Protein AF-A0A8J2ETF6-F1 (afdb_monomer_lite)

Radius of gyration: 26.72 Å; chains: 1; bounding box: 51×76×87 Å

Structure (mmCIF, N/CA/C/O backbone):
data_AF-A0A8J2ETF6-F1
#
_entry.id   AF-A0A8J2ETF6-F1
#
loop_
_atom_site.group_PDB
_atom_site.id
_atom_site.type_symbol
_atom_site.label_atom_id
_atom_site.label_alt_id
_atom_site.label_comp_id
_atom_site.label_asym_id
_atom_site.label_entity_id
_atom_site.label_seq_id
_atom_site.pdbx_PDB_ins_code
_atom_site.Cartn_x
_atom_site.Cartn_y
_atom_site.Cartn_z
_atom_site.occupancy
_atom_site.B_iso_or_equiv
_atom_site.auth_seq_id
_atom_site.auth_comp_id
_atom_site.auth_asym_id
_atom_site.auth_atom_id
_atom_site.pdbx_PDB_model_num
ATOM 1 N N . MET A 1 1 ? -5.054 38.458 56.670 1.00 49.47 1 MET A N 1
ATOM 2 C CA . MET A 1 1 ? -6.388 38.984 56.306 1.00 49.47 1 MET A CA 1
ATOM 3 C C . MET A 1 1 ? -6.233 39.953 55.145 1.00 49.47 1 MET A C 1
ATOM 5 O O . MET A 1 1 ? -5.649 41.002 55.355 1.00 49.47 1 MET A O 1
ATOM 9 N N . ALA A 1 2 ? -6.704 39.589 53.949 1.00 43.78 2 ALA A N 1
ATOM 10 C CA . ALA A 1 2 ? -7.118 40.509 52.882 1.00 43.78 2 ALA A CA 1
ATOM 11 C C . ALA A 1 2 ? -7.762 39.679 51.756 1.00 43.78 2 ALA A C 1
ATOM 13 O O . ALA A 1 2 ? -7.074 39.003 50.997 1.00 43.78 2 ALA A O 1
ATOM 14 N N . LEU A 1 3 ? -9.096 39.689 51.703 1.00 51.19 3 LEU A N 1
ATOM 15 C CA . LEU A 1 3 ? -9.880 39.246 50.551 1.00 51.19 3 LEU A CA 1
ATOM 16 C C . LEU A 1 3 ? -9.782 40.310 49.451 1.00 51.19 3 LEU A C 1
ATOM 18 O O . LEU A 1 3 ? -10.068 41.473 49.721 1.00 51.19 3 LEU A O 1
ATOM 22 N N . MET A 1 4 ? -9.544 39.908 48.201 1.00 49.75 4 MET A N 1
ATOM 23 C CA . MET A 1 4 ? -10.038 40.666 47.048 1.00 49.75 4 MET A CA 1
ATOM 24 C C . MET A 1 4 ? -10.628 39.735 45.987 1.00 49.75 4 MET A C 1
ATOM 26 O O . MET A 1 4 ? -9.935 38.966 45.329 1.00 49.75 4 MET A O 1
ATOM 30 N N . ARG A 1 5 ? -11.954 39.842 45.850 1.00 56.09 5 ARG A N 1
ATOM 31 C CA . ARG A 1 5 ? -12.776 39.374 44.729 1.00 56.09 5 ARG A CA 1
ATOM 32 C C . ARG A 1 5 ? -12.614 40.339 43.547 1.00 56.09 5 ARG A C 1
ATOM 34 O O . ARG A 1 5 ? -12.717 41.544 43.758 1.00 56.09 5 ARG A O 1
ATOM 41 N N . ARG A 1 6 ? -12.513 39.822 42.318 1.00 53.34 6 ARG A N 1
ATOM 42 C CA . ARG A 1 6 ? -12.935 40.513 41.079 1.00 53.34 6 ARG A CA 1
ATOM 43 C C . ARG A 1 6 ? -13.585 39.487 40.144 1.00 53.34 6 ARG A C 1
ATOM 45 O O . ARG A 1 6 ? -12.939 38.529 39.744 1.00 53.34 6 ARG A O 1
ATOM 52 N N . THR A 1 7 ? -14.915 39.392 40.185 1.00 51.41 7 THR A N 1
ATOM 53 C CA . THR A 1 7 ? -15.875 39.917 39.186 1.00 51.41 7 THR A CA 1
ATOM 54 C C . THR A 1 7 ? -15.709 39.331 37.781 1.00 51.41 7 THR A C 1
ATOM 56 O O . THR A 1 7 ? -14.815 39.690 37.025 1.00 51.41 7 THR A O 1
ATOM 59 N N . ARG A 1 8 ? -16.644 38.427 37.455 1.00 51.34 8 ARG A N 1
ATOM 60 C CA . ARG A 1 8 ? -16.920 37.874 36.126 1.00 51.34 8 ARG A CA 1
ATOM 61 C C . ARG A 1 8 ? -17.422 38.977 35.190 1.00 51.34 8 ARG A C 1
ATOM 63 O O . ARG A 1 8 ? -18.353 39.690 35.552 1.00 51.34 8 ARG A O 1
ATOM 70 N N . ALA A 1 9 ? -16.882 39.030 33.977 1.00 43.69 9 ALA A N 1
ATOM 71 C CA . ALA A 1 9 ? -17.511 39.670 32.828 1.00 43.69 9 ALA A CA 1
ATOM 72 C C . ALA A 1 9 ? -17.702 38.595 31.749 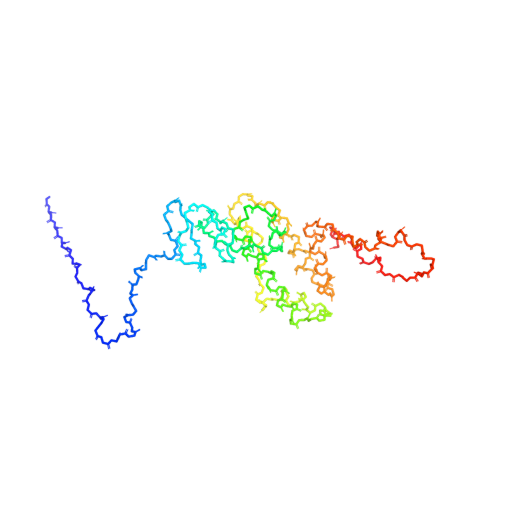1.00 43.69 9 ALA A C 1
ATOM 74 O O . ALA A 1 9 ? -16.742 38.161 31.123 1.00 43.69 9 ALA A O 1
ATOM 75 N N . VAL A 1 10 ? -18.938 38.121 31.583 1.00 52.72 10 VAL A N 1
ATOM 76 C CA . VAL A 1 10 ? -19.363 37.315 30.430 1.00 52.72 10 VAL A CA 1
ATOM 77 C C . VAL A 1 10 ? -20.595 38.012 29.876 1.00 52.72 10 VAL A C 1
ATOM 79 O O . VAL A 1 10 ? -21.706 37.793 30.348 1.00 52.72 10 VAL A O 1
ATOM 82 N N . ALA A 1 11 ? -20.382 38.921 28.934 1.00 51.25 11 ALA A N 1
ATOM 83 C CA . ALA A 1 11 ? -21.440 39.509 28.126 1.00 51.25 11 ALA A CA 1
ATOM 84 C C . ALA A 1 11 ? -20.810 40.018 26.829 1.00 51.25 11 ALA A C 1
ATOM 86 O O . ALA A 1 11 ? -19.969 40.912 26.873 1.00 51.25 11 ALA A O 1
ATOM 87 N N . GLY A 1 12 ? -21.206 39.443 25.690 1.00 49.56 12 GLY A N 1
ATOM 88 C CA . GLY A 1 12 ? -20.884 40.029 24.389 1.00 49.56 12 GLY A CA 1
ATOM 89 C C . GLY A 1 12 ? -20.636 39.055 23.243 1.00 49.56 12 GLY A C 1
ATOM 90 O O . GLY A 1 12 ? -19.622 39.192 22.576 1.00 49.56 12 GLY A O 1
ATOM 91 N N . ILE A 1 13 ? -21.538 38.107 22.972 1.00 51.22 13 ILE A N 1
ATOM 92 C CA . ILE A 1 13 ? -21.638 37.487 21.637 1.00 51.22 13 ILE A CA 1
ATOM 93 C C . ILE A 1 13 ? -23.121 37.240 21.361 1.00 51.22 13 ILE A C 1
ATOM 95 O O . ILE A 1 13 ? -23.612 36.166 21.673 1.00 51.22 13 ILE A O 1
ATOM 99 N N . LEU A 1 14 ? -23.867 38.237 20.872 1.00 52.47 14 LEU A N 1
ATOM 100 C CA . LEU A 1 14 ? -25.244 38.025 20.392 1.00 52.47 14 LEU A CA 1
ATOM 101 C C . LEU A 1 14 ? -25.777 39.221 19.581 1.00 52.47 14 LEU A C 1
ATOM 103 O O . LEU A 1 14 ? -26.844 39.743 19.883 1.00 52.47 14 LEU A O 1
ATOM 107 N N . THR A 1 15 ? -25.056 39.717 18.565 1.00 56.41 15 THR A N 1
ATOM 108 C CA . THR A 1 15 ? -25.675 40.651 17.589 1.00 56.41 15 THR A CA 1
ATOM 109 C C . THR A 1 15 ? -24.934 40.746 16.247 1.00 56.41 15 THR A C 1
ATOM 111 O O . THR A 1 15 ? -24.493 41.812 15.847 1.00 56.41 15 THR A O 1
ATOM 114 N N . PHE A 1 16 ? -24.812 39.642 15.508 1.00 46.56 16 PHE A N 1
ATOM 115 C CA . PHE A 1 16 ? -24.416 39.679 14.090 1.00 46.56 16 PHE A CA 1
ATOM 116 C C . PHE A 1 16 ? -25.171 38.594 13.315 1.00 46.56 16 PHE A C 1
ATOM 118 O O . PHE A 1 16 ? -24.605 37.561 12.992 1.00 46.56 16 PHE A O 1
ATOM 125 N N . CYS A 1 17 ? -26.474 38.775 13.073 1.00 45.88 17 CYS A N 1
ATOM 126 C CA . CYS A 1 17 ? -27.202 37.892 12.146 1.00 45.88 17 CYS A CA 1
ATOM 127 C C . CYS A 1 17 ? -28.383 38.561 11.417 1.00 45.88 17 CYS A C 1
ATOM 129 O O . CYS A 1 17 ? -29.323 37.888 11.013 1.00 45.88 17 CYS A O 1
ATOM 131 N N . VAL A 1 18 ? -28.379 39.891 11.262 1.00 51.62 18 VAL A N 1
ATOM 132 C CA . VAL A 1 18 ? -29.546 40.620 10.710 1.00 51.62 18 VAL A CA 1
ATOM 133 C C . VAL A 1 18 ? -29.307 41.173 9.297 1.00 51.62 18 VAL A C 1
ATOM 135 O O . VAL A 1 18 ? -30.248 41.631 8.664 1.00 51.62 18 VAL A O 1
ATOM 138 N N . VAL A 1 19 ? -28.083 41.115 8.761 1.00 52.12 19 VAL A N 1
ATOM 139 C CA . VAL A 1 19 ? -27.750 41.853 7.522 1.00 52.12 19 VAL A CA 1
ATOM 140 C C . VAL A 1 19 ? -27.613 40.958 6.283 1.00 52.12 19 VAL A C 1
ATOM 142 O O . VAL A 1 19 ? -27.680 41.470 5.173 1.00 52.12 19 VAL A O 1
ATOM 145 N N . ASP A 1 20 ? -27.503 39.633 6.431 1.00 44.38 20 ASP A N 1
ATOM 146 C CA . ASP A 1 20 ? -27.331 38.736 5.280 1.00 44.38 20 ASP A CA 1
ATOM 147 C C . ASP A 1 20 ? -27.943 37.337 5.544 1.00 44.38 20 ASP A C 1
ATOM 149 O O . ASP A 1 20 ? -27.355 36.526 6.269 1.00 44.38 20 ASP A O 1
ATOM 153 N N . PRO A 1 21 ? -29.142 37.024 5.009 1.00 49.53 21 PRO A N 1
ATOM 154 C CA . PRO A 1 21 ? -29.815 35.743 5.253 1.00 49.53 21 PRO A CA 1
ATOM 155 C C . PRO A 1 21 ? -29.112 34.551 4.586 1.00 49.53 21 PRO A C 1
ATOM 157 O O . PRO A 1 21 ? -29.383 33.409 4.946 1.00 49.53 21 PRO A O 1
ATOM 160 N N . THR A 1 22 ? -28.185 34.794 3.657 1.00 51.00 22 THR A N 1
ATOM 161 C CA . THR A 1 22 ? -27.331 33.762 3.048 1.00 51.00 22 THR A CA 1
ATOM 162 C C . THR A 1 22 ? -26.116 33.412 3.908 1.00 51.00 22 THR A C 1
ATOM 164 O O . THR A 1 22 ? -25.546 32.336 3.750 1.00 51.00 22 THR A O 1
ATOM 167 N N . SER A 1 23 ? -25.753 34.280 4.857 1.00 46.44 23 SER A N 1
ATOM 168 C CA . SER A 1 23 ? -24.635 34.067 5.787 1.00 46.44 23 SER A CA 1
ATOM 169 C C . SER A 1 23 ? -25.075 33.498 7.138 1.00 46.44 23 SER A C 1
ATOM 171 O O . SER A 1 23 ? -24.286 32.845 7.815 1.00 46.44 23 SER A O 1
ATOM 173 N N . CYS A 1 24 ? -26.341 33.686 7.524 1.00 43.16 24 CYS A N 1
ATOM 174 C CA . CYS A 1 24 ? -26.948 32.975 8.652 1.00 43.16 24 CYS A CA 1
ATOM 175 C C . CYS A 1 24 ? -27.486 31.623 8.177 1.00 43.16 24 CYS A C 1
ATOM 177 O O . CYS A 1 24 ? -28.659 31.295 8.351 1.00 43.16 24 CYS A O 1
ATOM 179 N N . GLY A 1 25 ? -26.595 30.815 7.594 1.00 43.66 25 GLY A N 1
ATOM 180 C CA . GLY A 1 25 ? -26.765 29.375 7.662 1.00 43.66 25 GLY A CA 1
ATOM 181 C C . GLY A 1 25 ? -26.966 29.056 9.132 1.00 43.66 25 GLY A C 1
ATOM 182 O O . GLY A 1 25 ? -26.133 29.427 9.960 1.00 43.66 25 GLY A O 1
ATOM 183 N N . ILE A 1 26 ? -28.124 28.481 9.460 1.00 43.41 26 ILE A N 1
ATOM 184 C CA . ILE A 1 26 ? -28.421 27.938 10.778 1.00 43.41 26 ILE A CA 1
ATOM 185 C C . ILE A 1 26 ? -27.140 27.244 11.218 1.00 43.41 26 ILE A C 1
ATOM 187 O O . ILE A 1 26 ? -26.725 26.263 10.599 1.00 43.41 26 ILE A O 1
ATOM 191 N N . ALA A 1 27 ? -26.480 27.803 12.232 1.00 41.97 27 ALA A N 1
ATOM 192 C CA . ALA A 1 27 ? -25.455 27.107 12.970 1.00 41.97 27 ALA A CA 1
ATOM 193 C C . ALA A 1 27 ? -26.195 25.956 13.649 1.00 41.97 27 ALA A C 1
ATOM 195 O O . ALA A 1 27 ? -26.596 26.046 14.810 1.00 41.97 27 ALA A O 1
ATOM 196 N N . VAL A 1 28 ? -26.468 24.902 12.870 1.00 42.31 28 VAL A N 1
ATOM 197 C CA . VAL A 1 28 ? -26.760 23.573 13.367 1.00 42.31 28 VAL A CA 1
ATOM 198 C C . VAL A 1 28 ? -25.571 23.324 14.251 1.00 42.31 28 VAL A C 1
A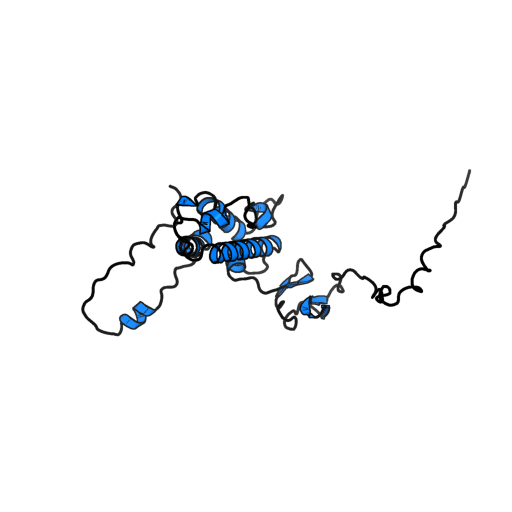TOM 200 O O . VAL A 1 28 ? -24.441 23.261 13.770 1.00 42.31 28 VAL A O 1
ATOM 203 N N . SER A 1 29 ? -25.850 23.412 15.547 1.00 42.91 29 SER A N 1
ATOM 204 C CA . SER A 1 29 ? -24.889 23.382 16.626 1.00 42.91 29 SER A CA 1
ATOM 205 C C . SER A 1 29 ? -23.780 22.420 16.238 1.00 42.91 29 SER A C 1
ATOM 207 O O . SER A 1 29 ? -24.035 21.223 16.102 1.00 42.91 29 SER A O 1
ATOM 209 N N . GLY A 1 30 ? -22.595 22.972 15.969 1.00 37.53 30 GLY A N 1
ATOM 210 C CA . GLY A 1 30 ? -21.382 22.230 15.674 1.00 37.53 30 GLY A CA 1
ATOM 211 C C . GLY A 1 30 ? -20.959 21.459 16.913 1.00 37.53 30 GLY A C 1
ATOM 212 O O . GLY A 1 30 ? -19.925 21.738 17.511 1.00 37.53 30 GLY A O 1
ATOM 213 N N . ARG A 1 31 ? -21.768 20.474 17.313 1.00 41.62 31 ARG A N 1
ATOM 214 C CA . ARG A 1 31 ? -21.224 19.255 17.875 1.00 41.62 31 ARG A CA 1
ATOM 215 C C . ARG A 1 31 ? -20.254 18.776 16.814 1.00 41.62 31 ARG A C 1
ATOM 217 O O . ARG A 1 31 ? -20.644 18.620 15.658 1.00 41.62 31 ARG A O 1
ATOM 224 N N . ALA A 1 32 ? -18.988 18.660 17.191 1.00 43.91 32 ALA A N 1
ATOM 225 C CA . ALA A 1 32 ? -17.992 18.014 16.361 1.00 43.91 32 ALA A CA 1
ATOM 226 C C . ALA A 1 32 ? -18.644 16.784 15.708 1.00 43.91 32 ALA A C 1
ATOM 228 O O . ALA A 1 32 ? -19.259 15.979 16.411 1.00 43.91 32 ALA A O 1
ATOM 229 N N . LEU A 1 33 ? -18.569 16.706 14.377 1.00 49.44 33 LEU A N 1
ATOM 230 C CA . LEU A 1 33 ? -19.109 15.666 13.485 1.00 49.44 33 LEU A CA 1
ATOM 231 C C . LEU A 1 33 ? -18.535 14.254 13.772 1.00 49.44 33 LEU A C 1
ATOM 233 O O . LEU A 1 33 ? -18.369 13.440 12.875 1.00 49.44 33 LEU A O 1
ATOM 237 N N . SER A 1 34 ? -18.157 13.966 15.017 1.00 54.94 34 SER A N 1
ATOM 238 C CA . SER A 1 34 ? -17.330 12.830 15.405 1.00 54.94 34 SER A CA 1
ATOM 239 C C . SER A 1 34 ? -17.628 12.264 16.796 1.00 54.94 34 SER A C 1
ATOM 241 O O . SER A 1 34 ? -16.898 11.378 17.226 1.00 54.94 34 SER A O 1
ATOM 243 N N . SER A 1 35 ? -18.633 12.748 17.538 1.00 65.31 35 SER A N 1
ATOM 244 C CA . SER A 1 35 ? -18.949 12.183 18.862 1.00 65.31 35 SER A CA 1
ATOM 245 C C . SER A 1 35 ? -20.382 11.657 18.925 1.00 65.31 35 SER A C 1
ATOM 247 O O . SER A 1 35 ? -21.300 12.367 19.345 1.00 65.31 35 SER A O 1
ATOM 249 N N . CYS A 1 36 ? -20.566 10.409 18.499 1.00 79.00 36 CYS A N 1
ATOM 250 C CA . CYS A 1 36 ? -21.755 9.635 18.846 1.00 79.00 36 CYS A CA 1
ATOM 251 C C . CYS A 1 36 ? -21.730 9.251 20.337 1.00 79.00 36 CYS A C 1
ATOM 253 O O . CYS A 1 36 ? -20.689 9.374 20.992 1.00 79.00 36 CYS A O 1
ATOM 255 N N . ALA A 1 37 ? -22.868 8.831 20.897 1.00 84.69 37 ALA A N 1
ATOM 256 C CA . ALA A 1 37 ? -22.905 8.342 22.275 1.00 84.69 37 ALA A CA 1
ATOM 257 C C . ALA A 1 37 ? -22.089 7.041 22.437 1.00 84.69 37 ALA A C 1
ATOM 259 O O . ALA A 1 37 ? -21.741 6.384 21.459 1.00 84.69 37 ALA A O 1
ATOM 260 N N . ASP A 1 38 ? -21.809 6.630 23.679 1.00 76.56 38 ASP A N 1
ATOM 261 C CA . ASP A 1 38 ? -20.875 5.532 23.993 1.00 76.56 38 ASP A CA 1
ATOM 262 C C . ASP A 1 38 ? -21.240 4.132 23.451 1.00 76.56 38 ASP A C 1
ATOM 264 O O . ASP A 1 38 ? -20.444 3.205 23.600 1.00 76.56 38 ASP A O 1
ATOM 268 N N . ASN A 1 39 ? -22.376 3.971 22.770 1.00 82.69 39 ASN A N 1
ATOM 269 C CA . ASN A 1 39 ? -22.823 2.733 22.120 1.00 82.69 39 ASN A CA 1
ATOM 270 C C . ASN A 1 39 ? -23.367 2.985 20.709 1.00 82.69 39 ASN A C 1
ATOM 272 O O . ASN A 1 39 ? -24.253 2.274 20.239 1.00 82.69 39 ASN A O 1
ATOM 276 N N . GLU A 1 40 ? -22.895 4.041 20.067 1.00 88.56 40 GLU A N 1
ATOM 277 C CA . GLU A 1 40 ? -23.304 4.428 18.730 1.00 88.56 40 GLU A CA 1
ATOM 278 C C . GLU A 1 40 ? -22.073 4.580 17.839 1.00 88.56 40 GLU A C 1
ATOM 280 O O . GLU A 1 40 ? -20.990 4.959 18.291 1.00 88.56 40 GLU A O 1
ATOM 285 N N . THR A 1 41 ? -22.264 4.319 16.555 1.00 88.44 41 THR A N 1
ATOM 286 C CA . THR A 1 41 ? -21.219 4.384 15.541 1.00 88.44 41 THR A CA 1
ATOM 287 C C . THR A 1 41 ? -21.563 5.449 14.520 1.00 88.44 41 THR A C 1
ATOM 289 O O . THR A 1 41 ? -22.660 5.464 13.967 1.00 88.44 41 THR A O 1
ATOM 292 N N . PHE A 1 42 ? -20.616 6.332 14.213 1.00 88.19 42 PHE A N 1
ATOM 293 C CA . PHE A 1 42 ? -20.856 7.360 13.204 1.00 88.19 42 PHE A CA 1
ATOM 294 C C . PHE A 1 42 ? -20.858 6.772 11.787 1.00 88.19 42 PHE A C 1
ATOM 296 O O . PHE A 1 42 ? -19.876 6.152 11.375 1.00 88.19 42 PHE A O 1
ATOM 303 N N . CYS A 1 43 ? -21.931 7.002 11.029 1.00 88.25 43 CYS A N 1
ATOM 304 C CA . CYS A 1 43 ? -22.020 6.680 9.610 1.00 88.25 43 CYS A CA 1
ATOM 305 C C . CYS A 1 43 ? -21.881 7.951 8.764 1.00 88.25 43 CYS A C 1
ATOM 307 O O . CYS A 1 43 ? -22.760 8.813 8.772 1.00 88.25 43 CYS A O 1
ATOM 309 N N . GLU A 1 44 ? -20.788 8.049 8.006 1.00 84.88 44 GLU A N 1
ATOM 310 C CA . GLU A 1 44 ? -20.447 9.249 7.233 1.00 84.88 44 GLU A CA 1
ATOM 311 C C . GLU A 1 44 ? -21.398 9.475 6.049 1.00 84.88 44 GLU A C 1
ATOM 313 O O . GLU A 1 44 ? -21.802 10.608 5.798 1.00 84.88 44 GLU A O 1
ATOM 318 N N . SER A 1 45 ? -21.845 8.407 5.378 1.00 85.50 45 SER A N 1
ATOM 319 C CA . SER A 1 45 ? -22.760 8.523 4.232 1.00 85.50 45 SER A CA 1
ATOM 320 C C . SER A 1 45 ? -24.173 8.965 4.617 1.00 85.50 45 SER A C 1
ATOM 322 O O . SER A 1 45 ? -24.827 9.670 3.852 1.00 85.50 45 SER A O 1
ATOM 324 N N . LEU A 1 46 ? -24.637 8.591 5.812 1.00 84.81 46 LEU A N 1
ATOM 325 C CA . LEU A 1 46 ? -25.933 9.014 6.351 1.00 84.81 46 LEU A CA 1
ATOM 326 C C . LEU A 1 46 ? -25.832 10.284 7.205 1.00 84.81 46 LEU A C 1
ATOM 328 O O . LEU A 1 46 ? -26.860 10.843 7.583 1.00 84.81 46 LEU A O 1
ATOM 332 N N . ASN A 1 47 ? -24.608 10.723 7.519 1.00 85.81 47 ASN A N 1
ATOM 333 C CA . ASN A 1 47 ? -24.308 11.795 8.466 1.00 85.81 47 ASN A CA 1
ATOM 334 C C . ASN A 1 47 ? -25.081 11.639 9.795 1.00 85.81 47 ASN A C 1
ATOM 336 O O . ASN A 1 47 ? -25.647 12.594 10.333 1.00 85.81 47 ASN A O 1
ATOM 340 N N . PHE A 1 48 ? -25.160 10.399 10.289 1.00 88.56 48 PHE A N 1
ATOM 341 C CA . PHE A 1 48 ? -25.980 10.009 11.436 1.00 88.56 48 PHE A CA 1
ATOM 342 C C . PHE A 1 48 ? -25.296 8.907 12.258 1.00 88.56 48 PHE A C 1
ATOM 344 O O . PHE A 1 48 ? -24.519 8.113 11.728 1.00 88.56 48 PHE A O 1
ATOM 351 N N . CYS A 1 49 ? -25.584 8.857 13.558 1.00 89.50 49 CYS A N 1
ATOM 352 C CA . CYS A 1 49 ? -25.068 7.844 14.475 1.00 89.50 49 CYS A CA 1
ATOM 353 C C . CYS A 1 49 ? -25.970 6.603 14.461 1.00 89.50 49 CYS A C 1
ATOM 355 O O . CYS A 1 49 ? -27.141 6.675 14.824 1.00 89.50 49 CYS A O 1
ATOM 357 N N . LEU A 1 50 ? -25.439 5.465 14.028 1.00 89.31 50 LEU A N 1
ATOM 358 C CA . LEU A 1 50 ? -26.140 4.187 14.043 1.00 89.31 50 LEU A CA 1
ATOM 359 C C . LEU A 1 50 ? -26.045 3.554 15.440 1.00 89.31 50 LEU A C 1
ATOM 361 O O . LEU A 1 50 ? -25.007 3.683 16.093 1.00 89.31 50 LEU A O 1
ATOM 365 N N . PRO A 1 51 ? -27.098 2.874 15.920 1.00 90.25 51 PRO A N 1
ATOM 366 C CA . PRO A 1 51 ? -27.034 2.155 17.184 1.00 90.25 51 PRO A CA 1
ATOM 367 C C . PRO A 1 51 ? -26.090 0.948 17.077 1.00 90.25 51 PRO A C 1
ATOM 369 O O . PRO A 1 51 ? -26.192 0.144 16.152 1.00 90.25 51 PRO A O 1
ATOM 372 N N . GLY A 1 52 ? -25.211 0.787 18.065 1.00 88.56 52 GLY A N 1
ATOM 373 C CA . GLY A 1 52 ? -24.255 -0.315 18.146 1.00 88.56 52 GLY A CA 1
ATOM 374 C C . GLY A 1 52 ? -23.103 -0.221 17.144 1.00 88.56 52 GLY A C 1
ATOM 375 O O . GLY A 1 52 ? -22.770 0.851 16.644 1.00 88.56 52 GLY A O 1
ATOM 376 N N . ASP A 1 53 ? -22.505 -1.379 16.863 1.00 89.31 53 ASP A N 1
ATOM 377 C CA . ASP A 1 53 ? -21.345 -1.560 15.977 1.00 89.31 53 ASP A CA 1
ATOM 378 C C . ASP A 1 53 ? -21.774 -1.988 14.551 1.00 89.31 53 ASP A C 1
ATOM 380 O O . ASP A 1 53 ? -21.004 -2.604 13.810 1.00 89.31 53 ASP A O 1
ATOM 384 N N . ASP A 1 54 ? -23.031 -1.726 14.170 1.00 88.06 54 ASP A N 1
ATOM 385 C CA . ASP A 1 54 ? -23.593 -2.159 12.888 1.00 88.06 54 ASP A CA 1
ATOM 386 C C . ASP A 1 54 ? -23.448 -1.076 11.811 1.00 88.06 54 ASP A C 1
ATOM 388 O O . ASP A 1 54 ? -24.108 -0.038 11.835 1.00 88.06 54 ASP A O 1
ATOM 392 N N . CYS A 1 55 ? -22.583 -1.350 10.836 1.00 89.31 55 CYS A N 1
ATOM 393 C CA . CYS A 1 55 ? -22.360 -0.506 9.665 1.00 89.31 55 CYS A CA 1
ATOM 394 C C . CYS A 1 55 ? -23.036 -1.039 8.396 1.00 89.31 55 CYS A C 1
ATOM 396 O O . CYS A 1 55 ? -22.830 -0.481 7.319 1.00 89.31 55 CYS A O 1
ATOM 398 N N . SER A 1 56 ? -23.849 -2.096 8.486 1.00 90.19 56 SER A N 1
ATOM 399 C CA . SER A 1 56 ? -24.463 -2.747 7.320 1.00 90.19 56 SER A CA 1
ATOM 400 C C . SER A 1 56 ? -25.355 -1.814 6.494 1.00 90.19 56 SER A C 1
ATOM 402 O O . SER A 1 56 ? -25.461 -1.979 5.279 1.00 90.19 56 SER A O 1
ATOM 404 N N . THR A 1 57 ? -25.957 -0.804 7.127 1.00 89.69 57 THR A N 1
ATOM 405 C CA . THR A 1 57 ? -26.803 0.204 6.471 1.00 89.69 57 THR A CA 1
ATOM 406 C C . THR A 1 57 ? -26.030 1.437 5.999 1.00 89.69 57 THR A C 1
ATOM 408 O O . THR A 1 57 ? -26.611 2.311 5.355 1.00 89.69 57 THR A O 1
ATOM 411 N N . CYS A 1 58 ? -24.739 1.543 6.322 1.00 89.25 58 CYS A N 1
ATOM 412 C CA . CYS A 1 58 ? -23.908 2.676 5.944 1.00 89.25 58 CYS A CA 1
ATOM 413 C C . CYS A 1 58 ? -23.358 2.465 4.526 1.00 89.25 58 CYS A C 1
ATOM 415 O O . CYS A 1 58 ? -22.363 1.766 4.324 1.00 89.25 58 CYS A O 1
ATOM 417 N N . PHE A 1 59 ? -24.032 3.047 3.527 1.00 88.31 59 PHE A N 1
ATOM 418 C CA . PHE A 1 59 ? -23.641 2.942 2.114 1.00 88.31 59 PHE A CA 1
ATOM 419 C C . PHE A 1 59 ? -22.177 3.351 1.926 1.00 88.31 59 PHE A C 1
ATOM 421 O O . PHE A 1 59 ? -21.787 4.353 2.512 1.00 88.31 59 PHE A O 1
ATOM 428 N N . ASP A 1 60 ? -21.401 2.579 1.157 1.00 83.31 60 ASP A N 1
ATOM 429 C CA . ASP A 1 60 ? -19.938 2.670 0.954 1.00 83.31 60 ASP A CA 1
ATOM 430 C C . ASP A 1 60 ? -19.042 2.479 2.188 1.00 83.31 60 ASP A C 1
ATOM 432 O O . ASP A 1 60 ? -17.833 2.308 2.034 1.00 83.31 60 ASP A O 1
ATOM 436 N N . TYR A 1 61 ? -19.604 2.412 3.396 1.00 86.50 61 TYR A N 1
ATOM 437 C CA . TYR A 1 61 ? -18.862 2.304 4.653 1.00 86.50 61 TYR A CA 1
ATOM 438 C C . TYR A 1 61 ? -19.321 1.087 5.475 1.00 86.50 61 TYR A C 1
ATOM 440 O O . TYR A 1 61 ? -19.720 1.237 6.626 1.00 86.50 61 TYR A O 1
ATOM 448 N N . PRO A 1 62 ? -19.277 -0.144 4.931 1.00 87.25 62 PRO A N 1
ATOM 449 C CA . PRO A 1 62 ? -19.902 -1.301 5.570 1.00 87.25 62 PRO A CA 1
ATOM 450 C C . PRO A 1 62 ? -19.126 -1.857 6.777 1.00 87.25 62 PRO A C 1
ATOM 452 O O . PRO A 1 62 ? -19.581 -2.817 7.394 1.00 87.25 62 PRO A O 1
ATOM 455 N N . GLN A 1 63 ? -17.937 -1.333 7.095 1.00 86.44 63 GLN A N 1
ATOM 456 C CA . GLN A 1 63 ? -17.048 -1.895 8.118 1.00 86.44 63 GLN A CA 1
ATOM 457 C C . GLN A 1 63 ? -16.998 -1.014 9.364 1.00 86.44 63 GLN A C 1
ATOM 459 O O . GLN A 1 63 ? -16.638 0.160 9.287 1.00 86.44 63 GLN A O 1
ATOM 464 N N . PHE A 1 64 ? -17.277 -1.590 10.530 1.00 86.12 64 PHE A N 1
ATOM 465 C CA . PHE A 1 64 ? -17.085 -0.896 11.798 1.00 86.12 64 PHE A CA 1
ATOM 466 C C . PHE A 1 64 ? -15.604 -0.823 12.173 1.00 86.12 64 PHE A C 1
ATOM 468 O O . PHE A 1 64 ? -14.920 -1.843 12.275 1.00 86.12 64 PHE A O 1
ATOM 475 N N . ASN A 1 65 ? -15.113 0.390 12.425 1.00 81.06 65 ASN A N 1
ATOM 476 C CA . ASN A 1 65 ? -13.786 0.615 12.969 1.00 81.06 65 ASN A CA 1
ATOM 477 C C . ASN A 1 65 ? -13.882 0.961 14.457 1.00 81.06 65 ASN A C 1
ATOM 479 O O . ASN A 1 65 ? -14.305 2.057 14.830 1.00 81.06 65 ASN A O 1
ATOM 483 N N . LYS A 1 66 ? -13.438 0.026 15.302 1.00 81.88 66 LYS A N 1
ATOM 484 C CA . LYS A 1 66 ? -13.495 0.159 16.761 1.00 81.88 66 LYS A CA 1
ATOM 485 C C . LYS A 1 66 ? -12.610 1.284 17.306 1.00 81.88 66 LYS A C 1
ATOM 487 O O . LYS A 1 66 ? -12.987 1.904 18.294 1.00 81.88 66 LYS A O 1
ATOM 492 N N . GLU A 1 67 ? -11.464 1.556 16.683 1.00 77.12 67 GLU A N 1
ATOM 493 C CA . GLU A 1 67 ? -10.529 2.601 17.133 1.00 77.12 67 GLU A CA 1
ATOM 494 C C . GLU A 1 67 ? -11.121 3.998 16.930 1.00 77.12 67 GLU A C 1
ATOM 496 O O . GLU A 1 67 ? -11.012 4.863 17.794 1.00 77.12 67 GLU A O 1
ATOM 501 N N . LEU A 1 68 ? -11.793 4.201 15.796 1.00 77.69 68 LEU A N 1
ATOM 502 C CA . LEU A 1 68 ? -12.399 5.480 15.425 1.00 77.69 68 LEU A CA 1
ATOM 503 C C . LEU A 1 68 ? -13.872 5.598 15.843 1.00 77.69 68 LEU A C 1
ATOM 505 O O . LEU A 1 68 ? -14.467 6.655 15.647 1.00 77.69 68 LEU A O 1
ATOM 509 N N . ARG A 1 69 ? -14.464 4.508 16.354 1.00 82.94 69 ARG A N 1
ATOM 510 C CA . ARG A 1 69 ? -15.904 4.341 16.633 1.00 82.94 69 ARG A CA 1
ATOM 511 C C . ARG A 1 69 ? -16.791 4.867 15.495 1.00 82.94 69 ARG A C 1
ATOM 513 O O . ARG A 1 69 ? -17.773 5.579 15.708 1.00 82.94 69 ARG A O 1
ATOM 520 N N . ARG A 1 70 ? -16.419 4.530 14.259 1.00 87.69 70 ARG A N 1
ATOM 521 C CA . ARG A 1 70 ? -17.128 4.959 13.045 1.00 87.69 70 ARG A CA 1
ATOM 522 C C . ARG A 1 70 ? -17.141 3.871 11.987 1.00 87.69 70 ARG A C 1
ATOM 524 O O . ARG A 1 70 ? -16.265 3.005 11.954 1.00 87.69 70 ARG A O 1
ATOM 531 N N . CYS A 1 71 ? -18.105 3.968 11.090 1.00 86.88 71 CYS A N 1
ATOM 532 C CA . CYS A 1 71 ? -18.145 3.181 9.878 1.00 86.88 71 CYS A CA 1
ATOM 533 C C . CYS A 1 71 ? -17.050 3.641 8.913 1.00 86.88 71 CYS A C 1
ATOM 535 O O . CYS A 1 71 ? -16.751 4.828 8.790 1.00 86.88 71 CYS A O 1
ATOM 537 N N . THR A 1 72 ? -16.417 2.684 8.251 1.00 86.31 72 THR A N 1
ATOM 538 C CA . THR A 1 72 ? -15.286 2.873 7.343 1.00 86.31 72 THR A CA 1
ATOM 539 C C . THR A 1 72 ? -15.527 2.095 6.054 1.00 86.31 72 THR A C 1
ATOM 541 O O . THR A 1 72 ? -16.227 1.073 6.076 1.00 86.31 72 THR A O 1
ATOM 544 N N . PRO A 1 73 ? -14.988 2.568 4.918 1.00 83.81 73 PRO A N 1
ATOM 545 C CA . PRO A 1 73 ? -15.095 1.836 3.671 1.00 83.81 73 PRO A CA 1
ATOM 546 C C . PRO A 1 73 ? -14.416 0.478 3.777 1.00 83.81 73 PRO A C 1
ATOM 548 O O . PRO A 1 73 ? -13.459 0.293 4.534 1.00 83.81 73 PRO A O 1
ATOM 551 N N . ALA A 1 74 ? -14.911 -0.484 2.998 1.00 83.38 74 ALA A N 1
ATOM 552 C CA . ALA A 1 74 ? -14.237 -1.765 2.880 1.00 83.38 74 ALA A CA 1
ATOM 553 C C . ALA A 1 74 ? -12.814 -1.524 2.341 1.00 83.38 74 ALA A C 1
ATOM 555 O O . ALA A 1 74 ? -12.664 -0.878 1.298 1.00 83.38 74 ALA A O 1
ATOM 556 N N . PRO A 1 75 ? -11.764 -2.009 3.028 1.00 82.88 75 PRO A N 1
ATOM 557 C CA . PRO A 1 75 ? -10.401 -1.806 2.567 1.00 82.88 75 PRO A CA 1
ATOM 558 C C . PRO A 1 75 ? -10.220 -2.457 1.195 1.00 82.88 75 PRO A C 1
ATOM 560 O O . PRO A 1 75 ? -10.695 -3.567 0.945 1.00 82.88 75 PRO A O 1
ATOM 563 N N . VAL A 1 76 ? -9.505 -1.771 0.301 1.00 89.38 76 VAL A N 1
ATOM 564 C CA . VAL A 1 76 ? -9.114 -2.357 -0.985 1.00 89.38 76 VAL A CA 1
ATOM 565 C C . VAL A 1 76 ? -8.291 -3.619 -0.741 1.00 89.38 76 VAL A C 1
ATOM 567 O O . VAL A 1 76 ? -7.526 -3.685 0.222 1.00 89.38 76 VAL A O 1
ATOM 570 N N . GLN A 1 77 ? -8.389 -4.605 -1.637 1.00 91.50 77 GLN A N 1
ATOM 571 C CA . GLN A 1 77 ? -7.714 -5.895 -1.454 1.00 91.50 77 GLN A CA 1
ATOM 572 C C . GLN A 1 77 ? -6.214 -5.734 -1.168 1.00 91.50 77 GLN A C 1
ATOM 574 O O . GLN A 1 77 ? -5.681 -6.437 -0.319 1.00 91.50 77 GLN A O 1
ATOM 579 N N . PHE A 1 78 ? -5.556 -4.762 -1.811 1.00 92.31 78 PHE A N 1
ATOM 580 C CA . PHE A 1 78 ? -4.157 -4.432 -1.544 1.00 92.31 78 PHE A CA 1
ATOM 581 C C . PHE A 1 78 ? -3.902 -4.084 -0.070 1.00 92.31 78 PHE A C 1
ATOM 583 O O . PHE A 1 78 ? -2.946 -4.582 0.509 1.00 92.31 78 PHE A O 1
ATOM 590 N N . ALA A 1 79 ? -4.762 -3.274 0.554 1.00 92.44 79 ALA A N 1
ATOM 591 C CA . ALA A 1 79 ? -4.650 -2.921 1.965 1.00 92.44 79 ALA A CA 1
ATOM 592 C C . ALA A 1 79 ? -4.919 -4.124 2.873 1.00 92.44 79 ALA A C 1
ATOM 594 O O . ALA A 1 79 ? -4.201 -4.330 3.848 1.00 92.44 79 ALA A O 1
ATOM 595 N N . THR A 1 80 ? -5.894 -4.966 2.526 1.00 91.81 80 THR A N 1
ATOM 596 C CA . THR A 1 80 ? -6.138 -6.223 3.245 1.00 91.81 80 THR A CA 1
ATOM 597 C C . THR A 1 80 ? -4.921 -7.146 3.198 1.00 91.81 80 THR A C 1
ATOM 599 O O . THR A 1 80 ? -4.537 -7.693 4.227 1.00 91.81 80 THR A O 1
ATOM 602 N N . ASP A 1 81 ? -4.295 -7.294 2.031 1.00 94.19 81 ASP A N 1
ATOM 603 C CA . ASP A 1 81 ? -3.121 -8.150 1.847 1.00 94.19 81 ASP A CA 1
ATOM 604 C C . ASP A 1 81 ? -1.890 -7.594 2.559 1.00 94.19 81 ASP A C 1
ATOM 606 O O . ASP A 1 81 ? -1.162 -8.334 3.216 1.00 94.19 81 ASP A O 1
ATOM 610 N N . PHE A 1 82 ? -1.675 -6.283 2.443 1.00 94.19 82 PHE A N 1
ATOM 611 C CA . PHE A 1 82 ? -0.537 -5.597 3.035 1.00 94.19 82 PHE A CA 1
ATOM 612 C C . PHE A 1 82 ? -0.605 -5.646 4.562 1.00 94.19 82 PHE A C 1
ATOM 614 O O . PHE A 1 82 ? 0.383 -5.984 5.206 1.00 94.19 82 PHE A O 1
ATOM 621 N N . CYS A 1 83 ? -1.782 -5.388 5.134 1.00 91.81 83 CYS A N 1
ATOM 622 C CA . CYS A 1 83 ? -1.973 -5.289 6.577 1.00 91.81 83 CYS A CA 1
ATOM 623 C C . CYS A 1 83 ? -2.368 -6.613 7.261 1.00 91.81 83 CYS A C 1
ATOM 625 O O . CYS A 1 83 ? -2.367 -6.666 8.486 1.00 91.81 83 CYS A O 1
ATOM 627 N N . GLY A 1 84 ? -2.694 -7.675 6.508 1.00 86.00 84 GLY A N 1
ATOM 628 C CA . GLY A 1 84 ? -2.910 -9.033 7.035 1.00 86.00 84 GLY A CA 1
ATOM 629 C C . GLY A 1 84 ? -4.339 -9.484 7.321 1.00 86.00 84 GLY A C 1
ATOM 630 O O . GLY A 1 84 ? -4.527 -10.573 7.857 1.00 86.00 84 GLY A O 1
ATOM 631 N N . GLY A 1 85 ? -5.345 -8.696 6.943 1.00 73.31 85 GLY A N 1
ATOM 632 C CA . GLY A 1 85 ? -6.750 -8.949 7.285 1.00 73.31 85 GLY A CA 1
ATOM 633 C C . GLY A 1 85 ? -7.071 -8.818 8.788 1.00 73.31 85 GLY A C 1
ATOM 634 O O . GLY A 1 85 ? -6.189 -8.807 9.637 1.00 73.31 85 GLY A O 1
ATOM 635 N N . GLY A 1 86 ? -8.359 -8.688 9.129 1.00 70.25 86 GLY A N 1
ATOM 636 C CA . GLY A 1 86 ? -8.832 -8.543 10.518 1.00 70.25 86 GLY A CA 1
ATOM 637 C C . GLY A 1 86 ? -9.045 -7.091 10.968 1.00 70.25 86 GLY A C 1
ATOM 638 O O . GLY A 1 86 ? -9.330 -6.223 10.144 1.00 70.25 86 GLY A O 1
ATOM 639 N N . ALA A 1 87 ? -8.945 -6.829 12.278 1.00 63.47 87 ALA A N 1
ATOM 640 C CA . ALA A 1 87 ? -8.968 -5.476 12.842 1.00 63.47 87 ALA A CA 1
ATOM 641 C C . ALA A 1 87 ? -7.652 -4.764 12.488 1.00 63.47 87 ALA A C 1
ATOM 643 O O . ALA A 1 87 ? -6.688 -4.774 13.249 1.00 63.47 87 ALA A O 1
ATOM 644 N N . LEU A 1 88 ? -7.592 -4.244 11.265 1.00 72.75 88 LEU A N 1
ATOM 645 C CA . LEU A 1 88 ? -6.410 -3.588 10.724 1.00 72.75 88 LEU A CA 1
ATOM 646 C C . LEU A 1 88 ? -6.188 -2.250 11.436 1.00 72.75 88 LEU A C 1
ATOM 648 O O . LEU A 1 88 ? -7.129 -1.470 11.584 1.00 72.75 88 LEU A O 1
ATOM 652 N N . SER A 1 89 ? -4.932 -1.954 11.774 1.00 84.19 89 SER A N 1
ATOM 653 C CA . SER A 1 89 ? -4.531 -0.607 12.189 1.00 84.19 89 SER A CA 1
ATOM 654 C C . SER A 1 89 ? -4.983 0.413 11.142 1.00 84.19 89 SER A C 1
ATOM 656 O O . SER A 1 89 ? -4.719 0.246 9.943 1.00 84.19 89 SER A O 1
ATOM 658 N N . VAL A 1 90 ? -5.632 1.488 11.596 1.00 84.69 90 VAL A N 1
ATOM 659 C CA . VAL A 1 90 ? -6.048 2.609 10.738 1.00 84.69 90 VAL A CA 1
ATOM 660 C C . VAL A 1 90 ? -4.858 3.178 9.968 1.00 84.69 90 VAL A C 1
ATOM 662 O O . VAL A 1 90 ? -4.981 3.504 8.786 1.00 84.69 90 VAL A O 1
ATOM 665 N N . ALA A 1 91 ? -3.690 3.257 10.611 1.00 89.00 91 ALA A N 1
ATOM 666 C CA . ALA A 1 91 ? -2.467 3.733 9.973 1.00 89.00 91 ALA A CA 1
ATOM 667 C C . ALA A 1 91 ? -2.088 2.853 8.773 1.00 89.00 91 ALA A C 1
ATOM 669 O O . ALA A 1 91 ? -1.843 3.376 7.683 1.00 89.00 91 ALA A O 1
ATOM 670 N N . CYS A 1 92 ? -2.155 1.527 8.940 1.00 91.19 92 CYS A N 1
ATOM 671 C CA . CYS A 1 92 ? -1.825 0.587 7.872 1.00 91.19 92 CYS A CA 1
ATOM 672 C C . CYS A 1 92 ? -2.816 0.664 6.717 1.00 91.19 92 CYS A C 1
ATOM 674 O O . CYS A 1 92 ? -2.403 0.762 5.560 1.00 91.19 92 CYS A O 1
ATOM 676 N N . GLN A 1 93 ? -4.119 0.692 7.014 1.00 89.62 93 GLN A N 1
ATOM 677 C CA . GLN A 1 93 ? -5.145 0.841 5.981 1.00 89.62 93 GLN A CA 1
ATOM 678 C C . GLN A 1 93 ? -4.956 2.133 5.179 1.00 89.62 93 GLN A C 1
ATOM 680 O O . GLN A 1 93 ? -5.003 2.107 3.946 1.00 89.62 93 GLN A O 1
ATOM 685 N N . ASN A 1 94 ? -4.705 3.252 5.865 1.00 89.56 94 ASN A N 1
ATOM 686 C CA . ASN A 1 94 ? -4.514 4.553 5.232 1.00 89.56 94 ASN A CA 1
ATOM 687 C C . ASN A 1 94 ? -3.260 4.581 4.360 1.00 89.56 94 ASN A C 1
ATOM 689 O O . ASN A 1 94 ? -3.316 5.066 3.229 1.00 89.56 94 ASN A O 1
ATOM 693 N N . TYR A 1 95 ? -2.136 4.060 4.857 1.00 93.56 95 TYR A N 1
ATOM 694 C CA . TYR A 1 95 ? -0.901 3.978 4.084 1.00 93.56 95 TYR A CA 1
ATOM 695 C C . TYR A 1 95 ? -1.081 3.081 2.852 1.00 93.56 95 TYR A C 1
ATOM 697 O O . TYR A 1 95 ? -0.801 3.507 1.732 1.00 93.56 95 TYR A O 1
ATOM 705 N N . ALA A 1 96 ? -1.602 1.865 3.031 1.00 94.19 96 ALA A N 1
ATOM 706 C CA . ALA A 1 96 ? -1.735 0.908 1.940 1.00 94.19 96 ALA A CA 1
ATOM 707 C C . ALA A 1 96 ? -2.735 1.382 0.874 1.00 94.19 96 ALA A C 1
ATOM 709 O O . ALA A 1 96 ? -2.497 1.189 -0.317 1.00 94.19 96 ALA A O 1
ATOM 710 N N . THR A 1 97 ? -3.813 2.063 1.273 1.00 91.31 97 THR A N 1
ATOM 711 C CA . THR A 1 97 ? -4.765 2.684 0.336 1.00 91.31 97 THR A CA 1
ATOM 712 C C . THR A 1 97 ? -4.114 3.818 -0.453 1.00 91.31 97 THR A C 1
ATOM 714 O O . THR A 1 97 ? -4.236 3.858 -1.676 1.00 91.31 97 THR A O 1
ATOM 717 N N . GLN A 1 98 ? -3.370 4.712 0.207 1.00 92.75 98 GLN A N 1
ATOM 718 C CA . GLN A 1 98 ? -2.648 5.793 -0.473 1.00 92.75 98 GLN A CA 1
ATOM 7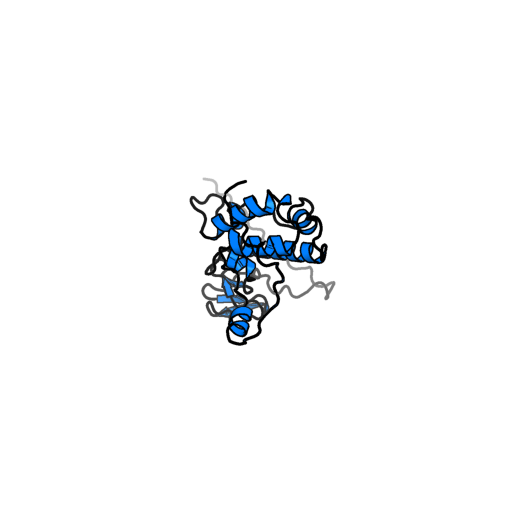19 C C . GLN A 1 98 ? -1.581 5.257 -1.432 1.00 92.75 98 GLN A C 1
ATOM 721 O O . GLN A 1 98 ? -1.490 5.717 -2.569 1.00 92.75 98 GLN A O 1
ATOM 726 N N . MET A 1 99 ? -0.822 4.242 -1.014 1.00 94.50 99 MET A N 1
ATOM 727 C CA . MET A 1 99 ? 0.166 3.586 -1.867 1.00 94.50 99 MET A CA 1
ATOM 728 C C . MET A 1 99 ? -0.503 2.901 -3.067 1.00 94.50 99 MET A C 1
ATOM 730 O O . MET A 1 99 ? -0.048 3.055 -4.200 1.00 94.50 99 MET A O 1
ATOM 734 N N . HIS A 1 100 ? -1.626 2.204 -2.858 1.00 94.06 100 HIS A N 1
ATOM 735 C CA . HIS A 1 100 ? -2.405 1.605 -3.944 1.00 94.06 100 HIS A CA 1
ATOM 736 C C . HIS A 1 100 ? -2.899 2.649 -4.949 1.00 94.06 100 HIS A C 1
ATOM 738 O O . HIS A 1 100 ? -2.731 2.467 -6.156 1.00 94.06 100 HIS A O 1
ATOM 744 N N . ASN A 1 101 ? -3.457 3.756 -4.457 1.00 92.50 101 ASN A N 1
ATOM 745 C CA . ASN A 1 101 ? -3.910 4.860 -5.295 1.00 92.50 101 ASN A CA 1
ATOM 746 C C . ASN A 1 101 ? -2.747 5.467 -6.081 1.00 92.50 101 ASN A C 1
ATOM 748 O O . ASN A 1 101 ? -2.887 5.686 -7.281 1.00 92.50 101 ASN A O 1
ATOM 752 N N . CYS A 1 102 ? -1.582 5.654 -5.456 1.00 94.31 102 CYS A N 1
ATOM 753 C CA . CYS A 1 102 ? -0.413 6.161 -6.162 1.00 94.31 102 CYS A CA 1
ATOM 754 C C . CYS A 1 102 ? 0.056 5.210 -7.272 1.00 94.31 102 CYS A C 1
ATOM 756 O O . CYS A 1 102 ? 0.231 5.630 -8.414 1.00 94.31 102 CYS A O 1
ATOM 758 N N . MET A 1 103 ? 0.170 3.908 -6.985 1.00 92.88 103 MET A N 1
ATOM 759 C CA . MET A 1 103 ? 0.486 2.909 -8.010 1.00 92.88 103 MET A CA 1
ATOM 760 C C . MET A 1 103 ? -0.561 2.881 -9.130 1.00 92.88 103 MET A C 1
ATOM 762 O O . MET A 1 103 ? -0.218 2.679 -10.292 1.00 92.88 103 MET A O 1
ATOM 766 N N . SER A 1 104 ? -1.841 3.084 -8.816 1.00 92.88 104 SER A N 1
ATOM 767 C CA . SER A 1 104 ? -2.895 3.182 -9.828 1.00 92.88 104 SER A CA 1
ATOM 768 C C . SER A 1 104 ? -2.691 4.406 -10.728 1.00 92.88 104 SER A C 1
ATOM 770 O O . SER A 1 104 ? -2.677 4.268 -11.951 1.00 92.88 104 SER A O 1
ATOM 772 N N . THR A 1 105 ? -2.434 5.578 -10.139 1.00 93.88 105 THR A N 1
ATOM 773 C CA . THR A 1 105 ? -2.151 6.827 -10.861 1.00 93.88 105 THR A CA 1
ATOM 774 C C . THR A 1 105 ? -0.907 6.706 -11.739 1.00 93.88 105 THR A C 1
ATOM 776 O O . THR A 1 105 ? -0.992 6.954 -12.940 1.00 93.88 105 THR A O 1
ATOM 779 N N . CYS A 1 106 ? 0.220 6.230 -11.198 1.00 92.75 106 CYS A N 1
ATOM 780 C CA . CYS A 1 106 ? 1.433 5.967 -11.979 1.00 92.75 106 CYS A CA 1
ATOM 781 C C . CYS A 1 106 ? 1.182 4.950 -13.100 1.00 92.75 106 CYS A C 1
ATOM 783 O O . CYS A 1 106 ? 1.692 5.092 -14.209 1.00 92.75 106 CYS A O 1
ATOM 785 N N . GLY A 1 107 ? 0.356 3.935 -12.839 1.00 92.31 107 GLY A N 1
ATOM 786 C CA . GLY A 1 107 ?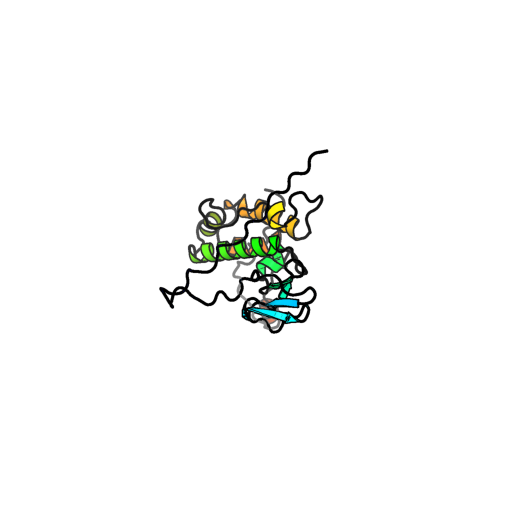 -0.044 2.952 -13.840 1.00 92.31 107 GLY A CA 1
ATOM 787 C C . GLY A 1 107 ? -0.903 3.525 -14.968 1.00 92.31 107 GLY A C 1
ATOM 788 O O . GLY A 1 107 ? -0.860 2.985 -16.070 1.00 92.31 107 GLY A O 1
ATOM 789 N N . SER A 1 108 ? -1.669 4.586 -14.705 1.00 92.50 108 SER A N 1
ATOM 790 C CA . SER A 1 108 ? -2.452 5.312 -15.712 1.00 92.50 108 SER A CA 1
ATOM 791 C C . SER A 1 108 ? -1.599 6.300 -16.510 1.00 92.50 108 SER A C 1
ATOM 793 O O . SER A 1 108 ? -1.815 6.447 -17.709 1.00 92.50 108 SER A O 1
ATOM 795 N N . LEU A 1 109 ? -0.616 6.943 -15.870 1.00 91.69 109 LEU A N 1
ATOM 796 C CA . LEU A 1 109 ? 0.342 7.837 -16.533 1.00 91.69 109 LEU A CA 1
ATOM 797 C C . LEU A 1 109 ? 1.318 7.074 -17.439 1.00 91.69 109 LEU A C 1
ATOM 799 O O . LEU A 1 109 ? 1.680 7.564 -18.505 1.00 91.69 109 LEU A O 1
ATOM 803 N N . HIS A 1 110 ? 1.688 5.853 -17.047 1.00 90.50 110 HIS A N 1
ATOM 804 C CA . HIS A 1 110 ? 2.619 4.993 -17.778 1.00 90.50 110 HIS A CA 1
ATOM 805 C C . HIS A 1 110 ? 1.946 3.666 -18.173 1.00 90.50 110 HIS A C 1
ATOM 807 O O . HIS A 1 110 ? 2.301 2.607 -17.644 1.00 90.50 110 HIS A O 1
ATOM 813 N N . PRO A 1 111 ? 0.969 3.682 -19.104 1.00 82.06 111 PRO A N 1
ATOM 814 C CA . PRO A 1 111 ? 0.132 2.520 -19.412 1.00 82.06 111 PRO A CA 1
ATOM 815 C C . PRO A 1 111 ? 0.908 1.366 -20.060 1.00 82.06 111 PRO A C 1
ATOM 817 O O . PRO A 1 111 ? 0.586 0.200 -19.839 1.00 82.06 111 PRO A O 1
ATOM 820 N N . THR A 1 112 ? 1.952 1.672 -20.835 1.00 78.50 112 THR A N 1
ATOM 821 C CA . THR A 1 112 ? 2.863 0.665 -21.404 1.00 78.50 112 THR A CA 1
ATOM 822 C C . THR A 1 112 ? 3.867 0.163 -20.367 1.00 78.50 112 THR A C 1
ATOM 824 O O . THR A 1 112 ? 4.394 -0.941 -20.507 1.00 78.50 112 THR A O 1
ATOM 827 N N . GLY A 1 113 ? 4.130 0.964 -19.326 1.00 71.25 113 GLY A N 1
ATOM 828 C CA . GLY A 1 113 ? 5.085 0.689 -18.256 1.00 71.25 113 GLY A CA 1
ATOM 829 C C . GLY A 1 113 ? 6.486 0.336 -18.751 1.00 71.25 113 GLY A C 1
ATOM 830 O O . GLY A 1 113 ? 7.211 -0.326 -18.015 1.00 71.25 113 GLY A O 1
ATOM 831 N N . ALA A 1 114 ? 6.835 0.695 -19.990 1.00 76.56 114 ALA A N 1
ATOM 832 C CA . ALA A 1 114 ? 8.088 0.310 -20.621 1.00 76.56 114 ALA A CA 1
ATOM 833 C C . ALA A 1 114 ? 9.269 1.032 -19.959 1.00 76.56 114 ALA A C 1
ATOM 835 O O . ALA A 1 114 ? 9.138 2.149 -19.472 1.00 76.56 114 ALA A O 1
ATOM 836 N N . GLY A 1 115 ? 10.432 0.379 -19.921 1.00 76.06 115 GLY A N 1
ATOM 837 C CA . GLY A 1 115 ? 11.669 1.011 -19.450 1.00 76.06 115 GLY A CA 1
ATOM 838 C C . GLY A 1 115 ? 11.699 1.377 -17.960 1.00 76.06 115 GLY A C 1
ATOM 839 O O . GLY A 1 115 ? 12.544 2.170 -17.564 1.00 76.06 115 GLY A O 1
ATOM 840 N N . GLY A 1 116 ? 10.806 0.823 -17.132 1.00 84.81 116 GLY A N 1
ATOM 841 C CA . GLY A 1 116 ? 10.776 1.120 -15.695 1.00 84.81 116 GLY A CA 1
ATOM 842 C C . GLY A 1 116 ? 10.151 2.474 -15.335 1.00 84.81 116 GLY A C 1
ATOM 843 O O . GLY A 1 116 ? 10.163 2.852 -14.169 1.00 84.81 116 GLY A O 1
ATOM 844 N N . GLU A 1 117 ? 9.540 3.192 -16.283 1.00 90.12 117 GLU A N 1
ATOM 845 C CA . GLU A 1 117 ? 8.885 4.483 -16.010 1.00 90.12 117 GLU A CA 1
ATOM 846 C C . GLU A 1 117 ? 7.820 4.388 -14.911 1.00 90.12 117 GLU A C 1
ATOM 848 O O . GLU A 1 117 ? 7.726 5.252 -14.042 1.00 90.12 117 GLU A O 1
ATOM 853 N N . PHE A 1 118 ? 7.057 3.290 -14.908 1.00 92.44 118 PHE A N 1
ATOM 854 C CA . PHE A 1 118 ? 6.060 3.018 -13.879 1.0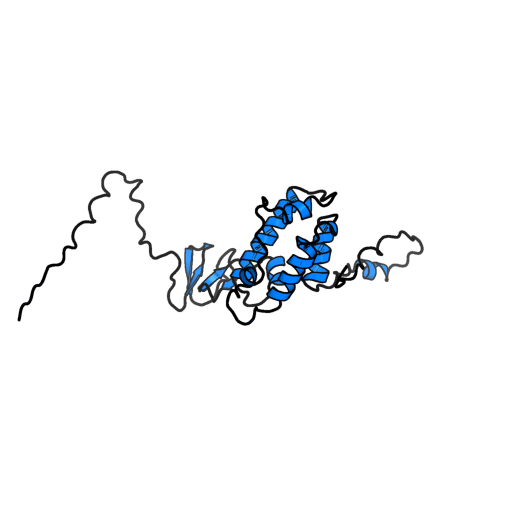0 92.44 118 PHE A CA 1
ATOM 855 C C . PHE A 1 118 ? 6.670 3.006 -12.472 1.00 92.44 118 PHE A C 1
ATOM 857 O O . PHE A 1 118 ? 6.158 3.676 -11.580 1.00 92.44 118 PHE A O 1
ATOM 864 N N . ILE A 1 119 ? 7.737 2.226 -12.262 1.00 92.50 119 ILE A N 1
ATOM 865 C CA . ILE A 1 119 ? 8.329 2.086 -10.929 1.00 92.50 119 ILE A CA 1
ATOM 866 C C . ILE A 1 119 ? 9.088 3.354 -10.543 1.00 92.50 119 ILE A C 1
ATOM 868 O O . ILE A 1 119 ? 8.992 3.770 -9.395 1.00 92.50 119 ILE A O 1
ATOM 872 N N . ASN A 1 120 ? 9.714 4.033 -11.510 1.00 92.06 120 ASN A N 1
ATOM 873 C CA . ASN A 1 120 ? 10.319 5.341 -11.291 1.00 92.06 120 ASN A CA 1
ATOM 874 C C . ASN A 1 120 ? 9.281 6.339 -10.770 1.00 92.06 120 ASN A C 1
ATOM 876 O O . ASN A 1 120 ? 9.539 6.957 -9.746 1.00 92.06 120 ASN A O 1
ATOM 880 N N . CYS A 1 121 ? 8.093 6.419 -11.386 1.00 93.94 121 CYS A N 1
ATOM 881 C CA . CYS A 1 121 ? 6.980 7.236 -10.887 1.00 93.94 121 CYS A CA 1
ATOM 882 C C . CYS A 1 121 ? 6.595 6.867 -9.449 1.00 93.94 121 CYS A C 1
ATOM 884 O O . CYS A 1 121 ? 6.400 7.752 -8.629 1.00 93.94 121 CYS A O 1
ATOM 886 N N . VAL A 1 122 ? 6.532 5.574 -9.113 1.00 93.00 122 VAL A N 1
ATOM 887 C CA . VAL A 1 122 ? 6.181 5.128 -7.752 1.00 93.00 122 VAL A CA 1
ATOM 888 C C . VAL A 1 122 ? 7.254 5.500 -6.718 1.00 93.00 122 VAL A C 1
ATOM 890 O O . VAL A 1 122 ? 6.937 5.738 -5.555 1.00 93.00 122 VAL A O 1
ATOM 893 N N . THR A 1 123 ? 8.525 5.535 -7.120 1.00 92.00 123 THR A N 1
ATOM 894 C CA . THR A 1 123 ? 9.661 5.823 -6.227 1.00 92.00 123 THR A CA 1
ATOM 895 C C . THR A 1 123 ? 10.099 7.285 -6.214 1.00 92.00 123 THR A C 1
ATOM 897 O O . THR A 1 123 ? 10.917 7.661 -5.376 1.00 92.00 123 THR A O 1
ATOM 900 N N . ALA A 1 124 ? 9.619 8.102 -7.151 1.00 89.06 124 ALA A N 1
ATOM 901 C CA . ALA A 1 124 ? 10.098 9.464 -7.313 1.00 89.06 124 ALA A CA 1
ATOM 902 C C . ALA A 1 124 ? 9.632 10.349 -6.151 1.00 89.06 124 ALA A C 1
ATOM 904 O O . ALA A 1 124 ? 8.478 10.289 -5.726 1.00 89.06 124 ALA A O 1
ATOM 905 N N . SER A 1 125 ? 10.531 11.188 -5.638 1.00 80.88 125 SER A N 1
ATOM 906 C CA . SER A 1 125 ? 10.261 12.064 -4.490 1.00 80.88 125 SER A CA 1
ATOM 907 C C . SER A 1 125 ? 9.222 13.154 -4.776 1.00 80.88 125 SER A C 1
ATOM 909 O O . SER A 1 125 ? 8.666 13.724 -3.844 1.00 80.88 125 SER A O 1
ATOM 911 N N . ASP A 1 126 ? 9.003 13.477 -6.051 1.00 80.94 126 ASP A N 1
ATOM 912 C CA . ASP A 1 126 ? 8.002 14.427 -6.543 1.00 80.94 126 ASP A CA 1
ATOM 913 C C . ASP A 1 126 ? 6.659 13.761 -6.879 1.00 80.94 126 ASP A C 1
ATOM 915 O O . ASP A 1 126 ? 5.678 14.450 -7.165 1.00 80.94 126 ASP A O 1
ATOM 919 N N . SER A 1 127 ? 6.587 12.430 -6.814 1.00 81.12 127 SER A N 1
ATOM 920 C CA . SER A 1 127 ? 5.322 11.718 -6.929 1.00 81.12 127 SER A CA 1
ATOM 921 C C . SER A 1 127 ? 4.452 11.970 -5.696 1.00 81.12 127 SER A C 1
ATOM 923 O O . SER A 1 127 ? 4.933 12.185 -4.585 1.00 81.12 127 SER A O 1
ATOM 925 N N . SER A 1 128 ? 3.134 11.875 -5.860 1.00 86.94 128 SER A N 1
ATOM 926 C CA . SER A 1 128 ? 2.194 11.897 -4.734 1.00 86.94 128 SER A CA 1
ATOM 927 C C . SER A 1 128 ? 2.202 10.588 -3.922 1.00 86.94 128 SER A C 1
ATOM 929 O O . SER A 1 128 ? 1.238 10.315 -3.204 1.00 86.94 128 SER A O 1
ATOM 931 N N . CYS A 1 129 ? 3.217 9.728 -4.083 1.00 92.38 129 CYS A N 1
ATOM 932 C CA . CYS A 1 129 ? 3.307 8.466 -3.359 1.00 92.38 129 CYS A CA 1
ATOM 933 C C . CYS A 1 129 ? 3.740 8.708 -1.910 1.00 92.38 129 CYS A C 1
ATOM 935 O O . CYS A 1 129 ? 4.662 9.485 -1.653 1.00 92.38 129 CYS A O 1
ATOM 937 N N . PRO A 1 130 ? 3.121 8.021 -0.935 1.00 92.06 130 PRO A N 1
ATOM 938 C CA . PRO A 1 130 ? 3.531 8.153 0.452 1.00 92.06 130 PRO A CA 1
ATOM 939 C C . PRO A 1 130 ? 4.931 7.563 0.663 1.00 92.06 130 PRO A C 1
ATOM 941 O O . PRO A 1 130 ? 5.257 6.478 0.171 1.00 92.06 130 PRO A O 1
ATOM 944 N N . LEU A 1 131 ? 5.749 8.251 1.462 1.00 89.94 131 LEU A N 1
ATOM 945 C CA . LEU A 1 131 ? 7.037 7.727 1.908 1.00 89.94 131 LEU A CA 1
ATOM 946 C C . LEU A 1 131 ? 6.837 6.450 2.730 1.00 89.94 131 LEU A C 1
ATOM 948 O O . LEU A 1 131 ? 5.929 6.343 3.554 1.00 89.94 131 LEU A O 1
ATOM 952 N N . THR A 1 132 ? 7.715 5.473 2.521 1.00 90.69 132 THR A N 1
ATOM 953 C CA . THR A 1 132 ? 7.588 4.154 3.153 1.00 90.69 132 THR A CA 1
ATOM 954 C C . THR A 1 132 ? 8.445 4.068 4.410 1.00 90.69 132 THR A C 1
ATOM 956 O O . THR A 1 132 ? 9.555 3.533 4.403 1.00 90.69 132 THR A O 1
ATOM 959 N N . ILE A 1 133 ? 7.913 4.615 5.503 1.00 94.25 133 ILE A N 1
ATOM 960 C CA . ILE A 1 133 ? 8.456 4.462 6.858 1.00 94.25 133 ILE A CA 1
ATOM 961 C C . ILE A 1 133 ? 7.620 3.388 7.558 1.00 94.25 133 ILE A C 1
ATOM 963 O O . ILE A 1 133 ? 6.490 3.651 7.957 1.00 94.25 133 ILE A O 1
ATOM 967 N N . CYS A 1 134 ? 8.140 2.163 7.673 1.00 94.62 134 CYS A N 1
ATOM 968 C CA . CYS A 1 134 ? 7.315 1.009 8.052 1.00 94.62 134 CYS A CA 1
ATOM 969 C C . CYS A 1 134 ? 6.703 1.087 9.450 1.00 94.62 134 CYS A C 1
ATOM 971 O O . CYS A 1 134 ? 5.555 0.694 9.619 1.00 94.62 134 CYS A O 1
ATOM 973 N N . GLU A 1 135 ? 7.401 1.675 10.419 1.00 94.19 135 GLU A N 1
ATOM 974 C CA . GLU A 1 135 ? 6.838 1.908 11.754 1.00 94.19 135 GLU A CA 1
ATOM 975 C C . GLU A 1 135 ? 5.640 2.865 11.703 1.00 94.19 135 GLU A C 1
ATOM 977 O O . GLU A 1 135 ? 4.627 2.643 12.362 1.00 94.19 135 GLU A O 1
ATOM 982 N N . GLN A 1 136 ? 5.724 3.905 10.865 1.00 94.00 136 GLN A N 1
ATOM 983 C CA . GLN A 1 136 ? 4.627 4.843 10.640 1.00 94.00 136 GLN A CA 1
ATOM 984 C C . GLN A 1 136 ? 3.466 4.170 9.913 1.00 94.00 136 GLN A C 1
ATOM 986 O O . GLN A 1 136 ? 2.318 4.303 10.329 1.00 94.00 136 GLN A O 1
ATOM 991 N N . ALA A 1 137 ? 3.773 3.438 8.841 1.00 93.19 137 ALA A N 1
ATOM 992 C CA . ALA A 1 137 ? 2.789 2.724 8.043 1.00 93.19 137 ALA A CA 1
ATOM 993 C C . ALA A 1 137 ? 2.029 1.706 8.897 1.00 93.19 137 ALA A C 1
ATOM 995 O O . ALA A 1 137 ? 0.813 1.640 8.819 1.00 93.19 137 ALA A O 1
ATOM 996 N N . CYS A 1 138 ? 2.717 0.963 9.762 1.00 91.62 138 CYS A N 1
ATOM 997 C CA . CYS A 1 138 ? 2.093 -0.024 10.638 1.00 91.62 138 CYS A CA 1
ATOM 998 C C . CYS A 1 138 ? 1.535 0.566 11.945 1.00 91.62 138 CYS A C 1
ATOM 1000 O O . CYS A 1 138 ? 0.933 -0.169 12.726 1.00 91.62 138 CYS A O 1
ATOM 1002 N N . GLY A 1 139 ? 1.691 1.875 12.183 1.00 90.75 139 GLY A N 1
ATOM 1003 C CA . GLY A 1 139 ? 1.168 2.558 13.369 1.00 90.75 139 GLY A CA 1
ATOM 1004 C C . GLY A 1 139 ? 1.835 2.137 14.681 1.00 90.75 139 GLY A C 1
ATOM 1005 O O . GLY A 1 139 ? 1.170 2.100 15.707 1.00 90.75 139 GLY A O 1
ATOM 1006 N N . CYS A 1 140 ? 3.123 1.798 14.645 1.00 90.81 140 CYS A N 1
ATOM 1007 C CA . CYS A 1 140 ? 3.896 1.283 15.781 1.00 90.81 140 CYS A CA 1
ATOM 1008 C C . CYS A 1 140 ? 5.123 2.154 16.116 1.00 90.81 140 CYS A C 1
ATOM 1010 O O . CYS A 1 140 ? 6.079 1.673 16.720 1.00 90.81 140 CYS A O 1
ATOM 1012 N N . ILE A 1 141 ? 5.130 3.437 15.728 1.00 91.31 141 ILE A N 1
ATOM 1013 C CA . ILE A 1 141 ? 6.201 4.369 16.124 1.00 91.31 141 ILE A CA 1
ATOM 1014 C C . ILE A 1 141 ? 6.246 4.460 17.651 1.00 91.31 141 ILE A C 1
ATOM 1016 O O . ILE A 1 141 ? 5.280 4.891 18.275 1.00 91.31 141 ILE A O 1
ATOM 1020 N N . GLY A 1 142 ? 7.394 4.115 18.236 1.00 86.25 142 GLY A N 1
ATOM 1021 C CA . GLY A 1 142 ? 7.597 4.159 19.686 1.00 86.25 142 GLY A CA 1
ATOM 1022 C C . GLY A 1 142 ? 7.026 2.959 20.446 1.00 86.25 142 GLY A C 1
ATOM 1023 O O . GLY A 1 142 ? 7.166 2.911 21.666 1.00 86.25 142 GLY A O 1
ATOM 1024 N N . GLU A 1 143 ? 6.439 1.983 19.749 1.00 88.19 143 GLU A N 1
ATOM 1025 C CA . GLU A 1 143 ? 5.992 0.719 20.334 1.00 88.19 143 GLU A CA 1
ATOM 1026 C C . GLU A 1 143 ? 7.123 -0.326 20.309 1.00 88.19 143 GLU A C 1
ATOM 1028 O O . GLU A 1 143 ? 7.950 -0.329 19.393 1.00 88.19 143 GLU A O 1
ATOM 1033 N N . PRO A 1 144 ? 7.181 -1.253 21.284 1.00 82.19 144 PRO A N 1
ATOM 1034 C CA . PRO A 1 144 ? 8.250 -2.252 21.365 1.00 82.19 144 PRO A CA 1
ATOM 1035 C C . PRO A 1 144 ? 8.171 -3.323 20.267 1.00 82.19 144 PRO A C 1
ATOM 1037 O O . PRO A 1 144 ? 9.163 -4.006 20.012 1.00 82.19 144 PRO A O 1
ATOM 1040 N N . ALA A 1 145 ? 7.007 -3.502 19.636 1.00 85.56 145 ALA A N 1
ATOM 1041 C CA . ALA A 1 145 ? 6.812 -4.444 18.542 1.00 85.56 145 ALA A CA 1
ATOM 1042 C C . ALA A 1 145 ? 5.715 -3.965 17.583 1.00 85.56 145 ALA A C 1
ATOM 1044 O O . ALA A 1 145 ? 4.655 -3.506 18.008 1.00 85.56 145 ALA A O 1
ATOM 1045 N N . CYS A 1 146 ? 5.954 -4.127 16.283 1.00 87.19 146 CYS A N 1
ATOM 1046 C CA . CYS A 1 146 ? 4.960 -3.883 15.244 1.00 87.19 146 CYS A CA 1
ATOM 1047 C C . CYS A 1 146 ? 4.137 -5.144 14.970 1.00 87.19 146 CYS A C 1
ATOM 1049 O O . CYS A 1 146 ? 4.638 -6.264 15.073 1.00 87.19 146 CYS A O 1
ATOM 1051 N N . SER A 1 147 ? 2.874 -4.961 14.587 1.00 86.56 147 SER A N 1
ATOM 1052 C CA . SER A 1 147 ? 2.007 -6.074 14.212 1.00 86.56 147 SER A CA 1
ATOM 1053 C C . SER A 1 147 ? 2.467 -6.723 12.902 1.00 86.56 147 SER A C 1
ATOM 1055 O O . SER A 1 147 ? 2.752 -6.056 11.902 1.00 86.56 147 SER A O 1
ATOM 1057 N N . GLU A 1 148 ? 2.514 -8.053 12.901 1.00 91.31 148 GLU A N 1
ATOM 1058 C CA . GLU A 1 148 ? 2.637 -8.846 11.680 1.00 91.31 148 GLU A CA 1
ATOM 1059 C C . GLU A 1 148 ? 1.240 -9.139 11.110 1.00 91.31 148 GLU A C 1
ATOM 1061 O O . GLU A 1 148 ? 0.283 -9.281 11.876 1.00 91.31 148 GLU A O 1
ATOM 1066 N N . PRO A 1 149 ? 1.093 -9.234 9.777 1.00 93.31 149 PRO A N 1
ATOM 1067 C CA . PRO A 1 149 ? 2.151 -9.264 8.765 1.00 93.31 149 PRO A CA 1
ATOM 1068 C C . PRO A 1 149 ? 2.587 -7.882 8.235 1.00 93.31 149 PRO A C 1
ATOM 1070 O O . PRO A 1 149 ? 3.374 -7.808 7.291 1.00 93.31 149 PRO A O 1
ATOM 1073 N N . CYS A 1 150 ? 2.064 -6.781 8.795 1.00 93.62 150 CYS A N 1
ATOM 1074 C CA . CYS A 1 150 ? 2.302 -5.433 8.269 1.00 93.62 150 CYS A CA 1
ATOM 1075 C C . CYS A 1 150 ? 3.792 -5.092 8.180 1.00 93.62 150 CYS A C 1
ATOM 1077 O O . CYS A 1 150 ? 4.266 -4.651 7.130 1.00 93.62 150 CYS A O 1
ATOM 1079 N N . MET A 1 151 ? 4.538 -5.302 9.267 1.00 94.75 151 MET A N 1
ATOM 1080 C CA . MET A 1 151 ? 5.946 -4.912 9.324 1.00 94.75 151 MET A CA 1
ATOM 1081 C C . MET A 1 151 ? 6.799 -5.715 8.336 1.00 94.75 151 MET A C 1
ATOM 1083 O O . MET A 1 151 ? 7.586 -5.125 7.583 1.00 94.75 151 MET A O 1
ATOM 1087 N N . GLY A 1 152 ? 6.604 -7.036 8.269 1.00 94.81 152 GLY A N 1
ATOM 1088 C CA . GLY A 1 152 ? 7.276 -7.898 7.302 1.00 94.81 152 GLY A CA 1
ATOM 1089 C C . GLY A 1 152 ? 6.955 -7.530 5.851 1.00 94.81 152 GLY A C 1
ATOM 1090 O O . GLY A 1 152 ? 7.865 -7.394 5.029 1.00 94.81 152 GLY A O 1
ATOM 1091 N N . HIS A 1 153 ? 5.678 -7.308 5.528 1.00 95.69 153 HIS A N 1
ATOM 1092 C CA . HIS A 1 153 ? 5.261 -6.891 4.187 1.00 95.69 153 HIS A CA 1
ATOM 1093 C C . HIS A 1 153 ? 5.818 -5.515 3.813 1.00 95.69 153 HIS A C 1
ATOM 1095 O O . HIS A 1 153 ? 6.365 -5.349 2.722 1.00 95.69 153 HIS A O 1
ATOM 1101 N N . CYS A 1 154 ? 5.740 -4.535 4.713 1.00 95.88 154 CYS A N 1
ATOM 1102 C CA . CYS A 1 154 ? 6.266 -3.202 4.453 1.00 95.88 154 CYS A CA 1
ATOM 1103 C C . CYS A 1 154 ? 7.773 -3.216 4.213 1.00 95.88 154 CYS A C 1
ATOM 1105 O O . CYS A 1 154 ? 8.251 -2.598 3.261 1.00 95.88 154 CYS A O 1
ATOM 1107 N N . THR A 1 155 ? 8.518 -3.950 5.039 1.00 95.56 155 THR A N 1
ATOM 1108 C CA . THR A 1 155 ? 9.976 -4.046 4.922 1.00 95.56 155 THR A CA 1
ATOM 1109 C C . THR A 1 155 ? 10.369 -4.647 3.576 1.00 95.56 155 THR A C 1
ATOM 1111 O O . THR A 1 155 ? 11.156 -4.039 2.853 1.00 95.56 155 THR A O 1
ATOM 1114 N N . LYS A 1 156 ? 9.742 -5.761 3.172 1.00 94.75 156 LYS A N 1
ATOM 1115 C CA . LYS A 1 156 ? 9.962 -6.369 1.849 1.00 94.75 156 LYS A CA 1
ATOM 1116 C C . LYS A 1 156 ? 9.589 -5.430 0.707 1.00 94.75 156 LYS A C 1
ATOM 1118 O O . LYS A 1 156 ? 10.349 -5.275 -0.240 1.00 94.75 156 LYS A O 1
ATOM 1123 N N . PHE A 1 157 ? 8.440 -4.761 0.791 1.00 94.38 157 PHE A N 1
ATOM 1124 C CA . PHE A 1 157 ? 8.031 -3.806 -0.238 1.00 94.38 157 PHE A CA 1
ATOM 1125 C C . PHE A 1 157 ? 9.047 -2.662 -0.377 1.00 94.38 157 PHE A C 1
ATOM 1127 O O . PHE A 1 157 ? 9.501 -2.354 -1.476 1.00 94.38 157 PHE A O 1
ATOM 1134 N N . ARG A 1 158 ? 9.475 -2.066 0.737 1.00 94.75 158 ARG A N 1
ATOM 1135 C CA . ARG A 1 158 ? 10.484 -1.004 0.740 1.00 94.75 158 ARG A CA 1
ATOM 1136 C C . ARG A 1 158 ? 11.816 -1.483 0.164 1.00 94.75 158 ARG A C 1
ATOM 1138 O O . ARG A 1 158 ? 12.390 -0.806 -0.686 1.00 94.75 158 ARG A O 1
A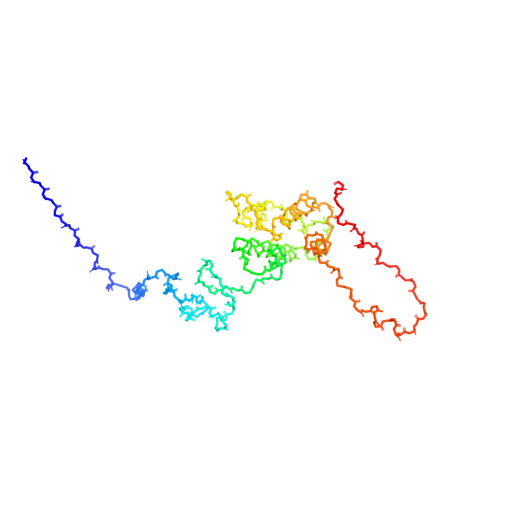TOM 1145 N N . ASP A 1 159 ? 12.312 -2.615 0.648 1.00 93.31 159 ASP A N 1
ATOM 1146 C CA . ASP A 1 159 ? 13.683 -3.051 0.390 1.00 93.31 159 ASP A CA 1
ATOM 1147 C C . ASP A 1 159 ? 13.847 -3.732 -0.970 1.00 93.31 159 ASP A C 1
ATOM 1149 O O . ASP A 1 159 ? 14.880 -3.548 -1.617 1.00 93.31 159 ASP A O 1
ATOM 1153 N N . ASP A 1 160 ? 12.817 -4.432 -1.447 1.00 91.12 160 ASP A N 1
ATOM 1154 C CA . ASP A 1 160 ? 12.878 -5.148 -2.718 1.00 91.12 160 ASP A CA 1
ATOM 1155 C C . ASP A 1 160 ? 12.196 -4.414 -3.868 1.00 91.12 160 ASP A C 1
ATOM 1157 O O . ASP A 1 160 ? 12.631 -4.575 -5.006 1.00 91.12 160 ASP A O 1
ATOM 1161 N N . VAL A 1 161 ? 11.150 -3.620 -3.605 1.00 91.31 161 VAL A N 1
ATOM 1162 C CA . VAL A 1 161 ? 10.404 -2.911 -4.660 1.00 91.31 161 VAL A CA 1
ATOM 1163 C C . VAL A 1 161 ? 10.892 -1.477 -4.812 1.00 91.31 161 VAL A C 1
ATOM 1165 O O . VAL A 1 161 ? 11.261 -1.073 -5.912 1.00 91.31 161 VAL A O 1
ATOM 1168 N N . LEU A 1 162 ? 10.929 -0.708 -3.720 1.00 91.56 162 LEU A N 1
ATOM 1169 C CA . LEU A 1 162 ? 11.229 0.726 -3.798 1.00 91.56 162 LEU A CA 1
ATOM 1170 C C . LEU A 1 162 ? 12.727 1.035 -3.884 1.00 91.56 162 LEU A C 1
ATOM 1172 O O . LEU A 1 162 ? 13.117 1.973 -4.571 1.00 91.56 162 LEU A O 1
ATOM 1176 N N . ARG A 1 163 ? 13.579 0.266 -3.194 1.00 90.81 163 ARG A N 1
ATOM 1177 C CA . ARG A 1 163 ? 15.040 0.475 -3.202 1.00 90.81 163 ARG A CA 1
ATOM 1178 C C . ARG A 1 163 ? 15.757 -0.138 -4.405 1.00 90.81 163 ARG A C 1
ATOM 1180 O O . ARG A 1 163 ? 16.915 0.200 -4.627 1.00 90.81 163 ARG A O 1
ATOM 1187 N N . LYS A 1 164 ? 15.095 -1.027 -5.151 1.00 90.00 164 LYS A N 1
ATOM 1188 C CA . LYS A 1 164 ? 15.664 -1.734 -6.312 1.00 90.00 164 LYS A CA 1
ATOM 1189 C C . LYS A 1 164 ? 14.771 -1.591 -7.559 1.00 90.00 164 LYS A C 1
ATOM 1191 O O . LYS A 1 164 ? 14.354 -2.604 -8.135 1.00 90.00 164 LYS A O 1
ATOM 1196 N N . PRO A 1 165 ? 14.410 -0.355 -7.964 1.00 87.50 165 PRO A N 1
ATOM 1197 C CA . PRO A 1 165 ? 13.458 -0.120 -9.050 1.00 87.50 165 PRO A CA 1
ATOM 1198 C C . PRO A 1 165 ? 13.924 -0.713 -10.388 1.00 87.50 165 PRO A C 1
ATOM 1200 O O . PRO A 1 165 ? 13.108 -1.182 -11.180 1.00 87.50 165 PRO A O 1
ATOM 1203 N N . GLU A 1 166 ? 15.233 -0.796 -10.627 1.00 86.75 166 GLU A N 1
ATOM 1204 C CA . GLU A 1 166 ? 15.838 -1.347 -11.843 1.00 86.75 166 GLU A CA 1
ATOM 1205 C C . GLU A 1 166 ? 15.488 -2.822 -12.103 1.00 86.75 166 GLU A C 1
ATOM 1207 O O . GLU A 1 166 ? 15.574 -3.291 -13.242 1.00 86.75 166 GLU A O 1
ATOM 1212 N N . ARG A 1 167 ? 15.044 -3.557 -11.071 1.00 86.38 167 ARG A N 1
ATOM 1213 C CA . ARG A 1 167 ? 14.577 -4.946 -11.201 1.00 86.38 167 ARG A CA 1
ATOM 1214 C C . ARG A 1 167 ? 13.251 -5.052 -11.953 1.00 86.38 167 ARG A C 1
ATOM 1216 O O . ARG A 1 167 ? 12.937 -6.114 -12.495 1.00 86.38 167 ARG A O 1
ATOM 1223 N N . PHE A 1 168 ? 12.473 -3.972 -12.023 1.00 88.38 168 PHE A N 1
ATOM 1224 C CA . PHE A 1 168 ? 11.110 -4.008 -12.536 1.00 88.38 168 PHE A CA 1
ATOM 1225 C C . PHE A 1 168 ? 10.968 -3.234 -13.841 1.00 88.38 168 PHE A C 1
ATOM 1227 O O . PHE A 1 168 ? 10.803 -2.019 -13.878 1.00 88.38 168 PHE A O 1
ATOM 1234 N N . LYS A 1 169 ? 10.959 -3.978 -14.950 1.00 84.50 169 LYS A N 1
ATOM 1235 C CA . LYS A 1 169 ? 10.825 -3.395 -16.293 1.00 84.50 169 LYS A CA 1
ATOM 1236 C C . LYS A 1 169 ? 9.399 -3.015 -16.674 1.00 84.50 169 LYS A C 1
ATOM 1238 O O . LYS A 1 169 ? 9.235 -2.286 -17.644 1.00 84.50 169 LYS A O 1
ATOM 1243 N N . THR A 1 170 ? 8.393 -3.557 -15.984 1.00 85.56 170 THR A N 1
ATOM 1244 C CA . THR A 1 170 ? 6.972 -3.353 -16.298 1.00 85.56 170 THR A CA 1
ATOM 1245 C C . THR A 1 170 ? 6.122 -3.289 -15.032 1.00 85.56 170 THR A C 1
ATOM 1247 O O . THR A 1 170 ? 6.445 -3.907 -14.015 1.00 85.56 170 THR A O 1
ATOM 1250 N N . ARG A 1 171 ? 4.965 -2.619 -15.117 1.00 86.06 171 ARG A N 1
ATOM 1251 C CA . ARG A 1 171 ? 3.932 -2.628 -14.063 1.00 86.06 171 ARG A CA 1
ATOM 1252 C C . ARG A 1 171 ? 3.496 -4.048 -13.686 1.00 86.06 171 ARG A C 1
ATOM 1254 O O . ARG A 1 171 ? 3.300 -4.347 -12.511 1.00 86.06 171 ARG A O 1
ATOM 1261 N N . GLY A 1 172 ? 3.357 -4.925 -14.683 1.00 87.62 172 GLY A N 1
ATOM 1262 C CA . GLY A 1 172 ? 2.986 -6.325 -14.474 1.00 87.62 172 GLY A CA 1
ATOM 1263 C C . GLY A 1 172 ? 4.018 -7.089 -13.643 1.00 87.62 172 GLY A C 1
ATOM 1264 O O . GLY A 1 172 ? 3.636 -7.846 -12.754 1.00 87.62 172 GLY A O 1
ATOM 1265 N N . ALA A 1 173 ? 5.312 -6.838 -13.871 1.00 88.31 173 ALA A N 1
ATOM 1266 C CA . ALA A 1 173 ? 6.388 -7.442 -13.088 1.00 88.31 173 ALA A CA 1
ATOM 1267 C C . ALA A 1 173 ? 6.341 -7.002 -11.616 1.00 88.31 173 ALA A C 1
ATOM 1269 O O . ALA A 1 173 ? 6.437 -7.852 -10.731 1.00 88.31 173 ALA A O 1
ATOM 1270 N N . VAL A 1 174 ? 6.107 -5.709 -11.347 1.00 89.94 174 VAL A N 1
ATOM 1271 C CA . VAL A 1 174 ? 5.928 -5.203 -9.971 1.00 89.94 174 VAL A CA 1
ATOM 1272 C C . VAL A 1 174 ? 4.734 -5.880 -9.304 1.00 89.94 174 VAL A C 1
ATOM 1274 O O . VAL A 1 174 ? 4.865 -6.448 -8.224 1.00 89.94 174 VAL A O 1
ATOM 1277 N N . ALA A 1 175 ? 3.569 -5.880 -9.958 1.00 90.12 175 ALA A N 1
ATOM 1278 C CA . ALA A 1 175 ? 2.354 -6.462 -9.394 1.00 90.12 175 ALA A CA 1
ATOM 1279 C C . ALA A 1 175 ? 2.494 -7.970 -9.112 1.00 90.12 175 ALA A C 1
ATOM 1281 O O . ALA A 1 175 ? 1.999 -8.458 -8.093 1.00 90.12 175 ALA A O 1
ATOM 1282 N N . ALA A 1 176 ? 3.171 -8.713 -9.991 1.00 90.12 176 ALA A N 1
ATOM 1283 C CA . ALA A 1 176 ? 3.444 -10.133 -9.793 1.00 90.12 176 ALA A CA 1
ATOM 1284 C C . ALA A 1 176 ? 4.383 -10.369 -8.600 1.00 90.12 176 ALA A C 1
ATOM 1286 O O . ALA A 1 176 ? 4.086 -11.210 -7.747 1.00 90.12 176 ALA A O 1
ATOM 1287 N N . TYR A 1 177 ? 5.469 -9.595 -8.503 1.00 91.62 177 TYR A N 1
ATOM 1288 C CA . TYR A 1 177 ? 6.429 -9.697 -7.406 1.00 91.62 177 TYR A CA 1
ATOM 1289 C C . TYR A 1 177 ? 5.802 -9.338 -6.059 1.00 91.62 177 TYR A C 1
ATOM 1291 O O . TYR A 1 177 ? 5.932 -10.093 -5.101 1.00 91.62 177 TYR A O 1
ATOM 1299 N N . VAL A 1 178 ? 5.055 -8.235 -5.986 1.00 92.94 178 VAL A N 1
ATOM 1300 C CA . VAL A 1 178 ? 4.368 -7.818 -4.757 1.00 92.94 178 VAL A CA 1
ATOM 1301 C C . VAL A 1 178 ? 3.416 -8.911 -4.274 1.00 92.94 178 VAL A C 1
ATOM 1303 O O . VAL A 1 178 ? 3.486 -9.331 -3.123 1.00 92.94 178 VAL A O 1
ATOM 1306 N N . ASN A 1 179 ? 2.582 -9.461 -5.158 1.00 92.56 179 ASN A N 1
ATOM 1307 C CA . ASN A 1 179 ? 1.676 -10.535 -4.758 1.00 92.56 179 ASN A CA 1
ATOM 1308 C C . ASN A 1 179 ? 2.425 -11.786 -4.280 1.00 92.56 179 ASN A C 1
ATOM 1310 O O . ASN A 1 179 ? 2.057 -12.354 -3.255 1.00 92.56 179 ASN A O 1
ATOM 1314 N N . ARG A 1 180 ? 3.462 -12.225 -5.001 1.00 90.31 180 ARG A N 1
ATOM 1315 C CA . ARG A 1 180 ? 4.138 -13.497 -4.715 1.00 90.31 180 ARG A CA 1
ATOM 1316 C C . ARG A 1 180 ? 5.124 -13.409 -3.552 1.00 90.31 180 ARG A C 1
ATOM 1318 O O . ARG A 1 180 ? 5.156 -14.310 -2.721 1.00 90.31 180 ARG A O 1
ATOM 1325 N N . CYS A 1 181 ? 5.923 -12.351 -3.511 1.00 92.00 181 CYS A N 1
ATOM 1326 C CA . CYS A 1 181 ? 7.092 -12.235 -2.642 1.00 92.00 181 CYS A CA 1
ATOM 1327 C C . CYS A 1 181 ? 6.852 -11.339 -1.431 1.00 92.00 181 CYS A C 1
ATOM 1329 O O . CYS A 1 181 ? 7.299 -11.677 -0.334 1.00 92.00 181 CYS A O 1
ATOM 1331 N N . VAL A 1 182 ? 6.101 -10.246 -1.606 1.00 93.62 182 VAL A N 1
ATOM 1332 C CA . VAL A 1 182 ? 5.714 -9.389 -0.479 1.00 93.62 182 VAL A CA 1
ATOM 1333 C C . VAL A 1 182 ? 4.570 -10.051 0.282 1.00 93.62 182 VAL A C 1
ATOM 1335 O O . VAL A 1 182 ? 4.744 -10.370 1.450 1.00 93.62 182 VAL A O 1
ATOM 1338 N N . PHE A 1 183 ? 3.454 -10.354 -0.390 1.00 93.75 183 PHE A N 1
ATOM 1339 C CA . PHE A 1 183 ? 2.247 -10.902 0.251 1.00 93.75 183 PHE A CA 1
ATOM 1340 C C . PHE A 1 183 ? 2.213 -12.433 0.359 1.00 93.75 183 PHE A C 1
ATOM 1342 O O . PHE A 1 183 ? 1.250 -12.989 0.883 1.00 93.75 183 PHE A O 1
ATOM 1349 N N . GLY A 1 184 ? 3.207 -13.146 -0.183 1.00 90.69 184 GLY A N 1
ATOM 1350 C CA . GLY A 1 184 ? 3.266 -14.611 -0.107 1.00 90.69 184 GLY A CA 1
ATOM 1351 C C . GLY A 1 184 ? 2.138 -15.340 -0.851 1.00 90.69 184 GLY A C 1
ATOM 1352 O O . GLY A 1 184 ? 1.885 -16.523 -0.602 1.00 90.69 184 GLY A O 1
ATOM 1353 N N . LYS A 1 185 ? 1.422 -14.668 -1.760 1.00 89.38 185 LYS A N 1
ATOM 1354 C CA . LYS A 1 185 ? 0.305 -15.274 -2.486 1.00 89.38 185 LYS A CA 1
ATOM 1355 C C . LYS A 1 185 ? 0.820 -16.268 -3.510 1.00 89.38 185 LYS A C 1
ATOM 1357 O O . LYS A 1 185 ? 1.654 -15.955 -4.360 1.00 89.38 185 LYS A O 1
ATOM 1362 N N . LYS A 1 186 ? 0.247 -17.470 -3.490 1.00 81.44 186 LYS A N 1
ATOM 1363 C CA . LYS A 1 186 ? 0.483 -18.448 -4.553 1.00 81.44 186 LYS A CA 1
ATOM 1364 C C . LYS A 1 186 ? -0.040 -17.875 -5.876 1.00 81.44 186 LYS A C 1
ATOM 1366 O O . LYS A 1 186 ? -1.149 -17.328 -5.884 1.00 81.44 186 LYS A O 1
ATOM 1371 N N . PRO A 1 187 ? 0.711 -18.000 -6.987 1.00 74.19 187 PRO A N 1
ATOM 1372 C CA . PRO A 1 187 ? 0.196 -17.611 -8.289 1.00 74.19 187 PRO A CA 1
ATOM 1373 C C . PRO A 1 187 ? -1.111 -18.365 -8.515 1.00 74.19 187 PRO A C 1
ATOM 1375 O O . PRO A 1 187 ? -1.175 -19.583 -8.313 1.00 74.19 187 PRO A O 1
ATOM 1378 N N . LYS A 1 188 ? -2.171 -17.637 -8.881 1.00 69.44 188 LYS A N 1
ATOM 1379 C CA . LYS A 1 188 ? -3.427 -18.262 -9.284 1.00 69.44 188 LYS A CA 1
ATOM 1380 C C . LYS A 1 188 ? -3.091 -19.096 -10.512 1.00 69.44 188 LYS A C 1
ATOM 1382 O O . LYS A 1 188 ? -2.914 -18.542 -11.593 1.00 69.44 188 LYS A O 1
ATOM 1387 N N . ARG A 1 189 ? -2.933 -20.412 -10.337 1.00 62.66 189 ARG A N 1
ATOM 1388 C CA . ARG A 1 189 ? -2.847 -21.340 -11.461 1.00 62.66 189 ARG A CA 1
ATOM 1389 C C . ARG A 1 189 ? -4.132 -21.123 -12.234 1.00 62.66 189 ARG A C 1
ATOM 1391 O O . ARG A 1 189 ? -5.201 -21.493 -11.755 1.00 62.66 189 ARG A O 1
ATOM 1398 N N . HIS A 1 190 ? -4.048 -20.426 -13.362 1.00 55.22 190 HIS A N 1
ATOM 1399 C CA . HIS A 1 190 ? -5.179 -20.332 -14.257 1.00 55.22 190 HIS A CA 1
ATOM 1400 C C . HIS A 1 190 ? -5.519 -21.781 -14.599 1.00 55.22 190 HIS A C 1
ATOM 1402 O O . HIS A 1 190 ? -4.729 -22.480 -15.229 1.00 55.22 190 HIS A O 1
ATOM 1408 N N . SER A 1 191 ? -6.682 -22.246 -14.150 1.00 54.53 191 SER A N 1
ATOM 1409 C CA . SER A 1 191 ? -7.237 -23.594 -14.348 1.00 54.53 191 SER A CA 1
ATOM 1410 C C . SER A 1 191 ? -7.466 -23.951 -15.827 1.00 54.53 191 SER A C 1
ATOM 1412 O O . SER A 1 191 ? -8.129 -24.926 -16.168 1.00 54.53 191 SER A O 1
ATOM 1414 N N . PHE A 1 192 ? -6.879 -23.176 -16.737 1.00 53.66 192 PHE A N 1
ATOM 1415 C CA . PHE A 1 192 ? -6.835 -23.411 -18.164 1.00 53.66 192 PHE A CA 1
ATOM 1416 C C . PHE A 1 192 ? -6.064 -24.693 -18.506 1.00 53.66 192 PHE A C 1
ATOM 1418 O O . PHE A 1 192 ? -6.495 -25.439 -19.381 1.00 53.66 192 PHE A O 1
ATOM 1425 N N . LEU A 1 193 ? -5.009 -25.030 -17.753 1.00 52.94 193 LEU A N 1
ATOM 1426 C CA . LEU A 1 193 ? -4.315 -26.317 -17.907 1.00 52.94 193 LEU A CA 1
ATOM 1427 C C . LEU A 1 193 ? -5.152 -27.511 -17.419 1.00 52.94 193 LEU A C 1
ATOM 1429 O O . LEU A 1 193 ? -5.023 -28.606 -17.958 1.00 52.94 193 LEU A O 1
ATOM 1433 N N . GLU A 1 194 ? -6.078 -27.303 -16.480 1.00 51.81 194 GLU A N 1
ATOM 1434 C CA . GLU A 1 194 ? -7.004 -28.350 -16.022 1.00 51.81 194 GLU A CA 1
ATOM 1435 C C . GLU A 1 194 ? -8.117 -28.622 -17.048 1.00 51.81 194 GLU A C 1
ATOM 1437 O O . GLU A 1 194 ? -8.570 -29.756 -17.199 1.00 51.81 194 GLU A O 1
ATOM 1442 N N . LYS A 1 195 ? -8.491 -27.608 -17.844 1.00 51.69 195 LYS A N 1
ATOM 1443 C CA . LYS A 1 195 ? -9.389 -27.782 -18.999 1.00 51.69 195 LYS A CA 1
ATOM 1444 C C . LYS A 1 195 ? -8.693 -28.358 -20.238 1.00 51.69 195 LYS A C 1
ATOM 1446 O O . LYS A 1 195 ? -9.368 -28.963 -21.062 1.00 51.69 195 LYS A O 1
ATOM 1451 N N . MET A 1 196 ? -7.369 -28.231 -20.372 1.00 53.44 196 MET A N 1
ATOM 1452 C CA . MET A 1 196 ? -6.620 -28.874 -21.466 1.00 53.44 196 MET A CA 1
ATOM 1453 C C . MET A 1 196 ? -6.180 -30.310 -21.151 1.00 53.44 196 MET A C 1
ATOM 1455 O O . MET A 1 196 ? -6.026 -31.108 -22.071 1.00 53.44 196 MET A O 1
ATOM 1459 N N . ALA A 1 197 ? -6.041 -30.689 -19.877 1.00 54.38 197 ALA A N 1
ATOM 1460 C CA . ALA A 1 197 ? -5.680 -32.057 -19.488 1.00 54.38 197 ALA A CA 1
ATOM 1461 C C . ALA A 1 197 ? -6.779 -33.105 -19.773 1.00 54.38 197 ALA A C 1
ATOM 1463 O O . ALA A 1 197 ? -6.499 -34.301 -19.781 1.00 54.38 197 ALA A O 1
ATOM 1464 N N . THR A 1 198 ? -8.012 -32.680 -20.065 1.00 56.88 198 THR A N 1
ATOM 1465 C CA . THR A 1 198 ? -9.108 -33.560 -20.519 1.00 56.88 198 THR A CA 1
ATOM 1466 C C . THR A 1 198 ? -9.373 -33.476 -22.030 1.00 56.88 198 THR A C 1
ATOM 1468 O O . THR A 1 198 ? -10.159 -34.258 -22.562 1.00 56.88 198 THR A O 1
ATOM 1471 N N . GLY A 1 199 ? -8.673 -32.591 -22.752 1.00 51.56 199 GLY A N 1
ATOM 1472 C CA . GLY A 1 199 ? -8.826 -32.362 -24.189 1.00 51.56 199 GLY A CA 1
ATOM 1473 C C . GLY A 1 199 ? -7.568 -32.727 -24.973 1.00 51.56 199 GLY A C 1
ATOM 1474 O O . GLY A 1 199 ? -6.723 -31.887 -25.254 1.00 51.56 199 GLY A O 1
ATOM 1475 N N . ARG A 1 200 ? -7.466 -34.003 -25.345 1.00 58.25 200 ARG A N 1
ATOM 1476 C CA . ARG A 1 200 ? -6.503 -34.587 -26.290 1.00 58.25 200 ARG A CA 1
ATOM 1477 C C . ARG A 1 200 ? -6.299 -33.709 -27.543 1.00 58.25 200 ARG A C 1
ATOM 1479 O O . ARG A 1 200 ? -7.064 -33.832 -28.490 1.00 58.25 200 ARG A O 1
ATOM 1486 N N . THR A 1 201 ? -5.213 -32.938 -27.614 1.00 48.94 201 THR A N 1
ATOM 1487 C CA . THR A 1 201 ? -4.619 -32.509 -28.894 1.00 48.94 201 THR A CA 1
ATOM 1488 C C . THR A 1 201 ? -3.100 -32.457 -28.806 1.00 48.94 201 THR A C 1
ATOM 1490 O O . THR A 1 201 ? -2.497 -31.650 -28.105 1.00 48.94 201 THR A O 1
ATOM 1493 N N . THR A 1 202 ? -2.498 -33.366 -29.558 1.00 55.59 202 THR A N 1
ATOM 1494 C CA . THR A 1 202 ? -1.091 -33.445 -29.928 1.00 55.59 202 THR A CA 1
ATOM 1495 C C . THR A 1 202 ? -0.614 -32.170 -30.630 1.00 55.59 202 THR A C 1
ATOM 1497 O O . THR A 1 202 ? -1.165 -31.795 -31.660 1.00 55.59 202 THR A O 1
ATOM 1500 N N . GLY A 1 203 ? 0.477 -31.583 -30.133 1.00 52.91 203 GLY A N 1
ATOM 1501 C CA . GLY A 1 203 ? 1.444 -30.863 -30.966 1.00 52.91 203 GLY A CA 1
ATOM 1502 C C . GLY A 1 203 ? 1.263 -29.351 -31.120 1.00 52.91 203 GLY A C 1
ATOM 1503 O O . GLY A 1 203 ? 0.832 -28.882 -32.165 1.00 52.91 203 GLY A O 1
ATOM 1504 N N . ARG A 1 204 ? 1.770 -28.573 -30.155 1.00 47.00 204 ARG A N 1
ATOM 1505 C CA . ARG A 1 204 ? 2.526 -27.342 -30.458 1.00 47.00 204 ARG A CA 1
ATOM 1506 C C . ARG A 1 204 ? 3.348 -26.905 -29.248 1.00 47.00 204 ARG A C 1
ATOM 1508 O O . ARG A 1 204 ? 2.817 -26.404 -28.266 1.00 47.00 204 ARG A O 1
ATOM 1515 N N . ARG A 1 205 ? 4.665 -27.107 -29.333 1.00 52.16 205 ARG A N 1
ATOM 1516 C CA . ARG A 1 205 ? 5.643 -26.446 -28.466 1.00 52.16 205 ARG A CA 1
ATOM 1517 C C . ARG A 1 205 ? 5.714 -24.983 -28.897 1.00 52.16 205 ARG A C 1
ATOM 1519 O O . ARG A 1 205 ? 6.334 -24.689 -29.911 1.00 52.16 205 ARG A O 1
ATOM 1526 N N . HIS A 1 206 ? 5.103 -24.087 -28.135 1.00 43.97 206 HIS A N 1
ATOM 1527 C CA . HIS A 1 206 ? 5.579 -22.713 -28.055 1.00 43.97 206 HIS A CA 1
ATOM 1528 C C . HIS A 1 206 ? 5.837 -22.399 -26.588 1.00 43.97 206 HIS A C 1
ATOM 1530 O O . HIS A 1 206 ? 4.940 -22.443 -25.752 1.00 43.97 206 HIS A O 1
ATOM 1536 N N . ALA A 1 207 ? 7.121 -22.188 -26.314 1.00 51.34 207 ALA A N 1
ATOM 1537 C CA . ALA A 1 207 ? 7.655 -21.653 -25.082 1.00 51.34 207 ALA A CA 1
ATOM 1538 C C . ALA A 1 207 ? 6.983 -20.318 -24.736 1.00 51.34 207 ALA A C 1
ATOM 1540 O O . ALA A 1 207 ? 6.677 -19.549 -25.647 1.00 51.34 207 ALA A O 1
ATOM 1541 N N . ASN A 1 208 ? 6.757 -20.084 -23.439 1.00 43.94 208 ASN A N 1
ATOM 1542 C CA . ASN A 1 208 ? 7.057 -18.839 -22.707 1.00 43.94 208 ASN A CA 1
ATOM 1543 C C . ASN A 1 208 ? 6.390 -18.856 -21.315 1.00 43.94 208 ASN A C 1
ATOM 1545 O O . ASN A 1 208 ? 5.661 -17.940 -20.952 1.00 43.94 208 ASN A O 1
ATOM 1549 N N . GLU A 1 209 ? 6.624 -19.910 -20.526 1.00 44.47 209 GLU A N 1
ATOM 1550 C CA . GLU A 1 209 ? 6.168 -19.984 -19.121 1.00 44.47 209 GLU A CA 1
ATOM 1551 C C . GLU A 1 209 ? 7.339 -20.162 -18.134 1.00 44.47 209 GLU A C 1
ATOM 1553 O O . GLU A 1 209 ? 7.128 -20.419 -16.955 1.00 44.47 209 GLU A O 1
ATOM 1558 N N . ALA A 1 210 ? 8.583 -19.999 -18.604 1.00 41.91 210 ALA A N 1
ATOM 1559 C CA . ALA A 1 210 ? 9.795 -20.222 -17.811 1.00 41.91 210 ALA A CA 1
ATOM 1560 C C . ALA A 1 210 ? 10.338 -18.969 -17.087 1.00 41.91 210 ALA A C 1
ATOM 1562 O O . ALA A 1 210 ? 11.238 -19.100 -16.269 1.00 41.91 210 ALA A O 1
ATOM 1563 N N . ASP A 1 211 ? 9.795 -17.768 -17.318 1.00 45.81 211 ASP A N 1
ATOM 1564 C CA . ASP A 1 211 ? 10.403 -16.519 -16.813 1.00 45.81 211 ASP A CA 1
ATOM 1565 C C . ASP A 1 211 ? 9.709 -15.884 -15.594 1.00 45.81 211 ASP A C 1
ATOM 1567 O O . ASP A 1 211 ? 10.074 -14.788 -15.174 1.00 45.81 211 ASP A O 1
ATOM 1571 N N . MET A 1 212 ? 8.722 -16.543 -14.976 1.00 48.72 212 MET A N 1
ATOM 1572 C CA . MET A 1 212 ? 8.116 -16.040 -13.728 1.00 48.72 212 MET A CA 1
ATOM 1573 C C . MET A 1 212 ? 8.493 -16.839 -12.478 1.00 48.72 212 MET A C 1
ATOM 1575 O O . MET A 1 212 ? 7.995 -16.536 -11.397 1.00 48.72 212 MET A O 1
ATOM 1579 N N . GLU A 1 213 ? 9.401 -17.811 -12.579 1.00 46.31 213 GLU A N 1
ATOM 1580 C CA . GLU A 1 213 ? 10.043 -18.473 -11.432 1.00 46.31 213 GLU A CA 1
ATOM 1581 C C . GLU A 1 213 ? 11.341 -17.777 -11.003 1.00 46.31 213 GLU A C 1
ATOM 1583 O O . GLU A 1 213 ? 12.293 -18.421 -10.574 1.00 46.31 213 GLU A O 1
ATOM 1588 N N . GLY A 1 214 ? 11.383 -16.444 -11.059 1.00 54.22 214 GLY A N 1
ATOM 1589 C CA . GLY A 1 214 ? 12.356 -15.719 -10.250 1.00 54.22 214 GLY A CA 1
ATOM 1590 C C . GLY A 1 214 ? 12.083 -16.052 -8.778 1.00 54.22 214 GLY A C 1
ATOM 1591 O O . GLY A 1 214 ? 10.957 -15.808 -8.323 1.00 54.22 214 GLY A O 1
ATOM 1592 N N . PRO A 1 215 ? 13.031 -16.653 -8.032 1.00 61.72 215 PRO A N 1
ATOM 1593 C CA . PRO A 1 215 ? 12.840 -16.869 -6.609 1.00 61.72 215 PRO A CA 1
ATOM 1594 C C . PRO A 1 215 ? 12.573 -15.506 -5.973 1.00 61.72 215 PRO A C 1
ATOM 1596 O O . PRO A 1 215 ? 13.132 -14.494 -6.401 1.00 61.72 215 PRO A O 1
ATOM 1599 N N . CYS A 1 216 ? 11.733 -15.469 -4.941 1.00 73.12 216 CYS A N 1
ATOM 1600 C CA . CYS A 1 216 ? 11.634 -14.334 -4.021 1.00 73.12 216 CYS A CA 1
ATOM 1601 C C . CYS A 1 216 ? 12.936 -14.212 -3.210 1.00 73.12 216 CYS A C 1
ATOM 1603 O O . CYS A 1 216 ? 12.910 -14.240 -1.988 1.00 73.12 216 CYS A O 1
ATOM 1605 N N . GLY A 1 217 ? 14.068 -14.240 -3.911 1.00 58.47 217 GLY A N 1
ATOM 1606 C CA . GLY A 1 217 ? 15.378 -14.544 -3.393 1.00 58.47 217 GLY A CA 1
ATOM 1607 C C . GLY A 1 217 ? 15.875 -13.393 -2.553 1.00 58.47 217 GLY A C 1
ATOM 1608 O O . GLY A 1 217 ? 16.008 -12.268 -3.043 1.00 58.47 217 GLY A O 1
ATOM 1609 N N . ASP A 1 218 ? 16.168 -13.732 -1.306 1.00 48.44 218 ASP A N 1
ATOM 1610 C CA . ASP A 1 218 ? 17.012 -12.978 -0.401 1.00 48.44 218 ASP A CA 1
ATOM 1611 C C . ASP A 1 218 ? 18.357 -12.676 -1.099 1.00 48.44 218 ASP A C 1
ATOM 1613 O O . ASP A 1 218 ? 19.174 -13.573 -1.274 1.00 48.44 218 ASP A O 1
ATOM 1617 N N . GLY A 1 219 ? 18.578 -11.430 -1.539 1.00 42.66 219 GLY A N 1
ATOM 1618 C CA . GLY A 1 219 ? 19.862 -10.939 -2.082 1.00 42.66 219 GLY A CA 1
ATOM 1619 C C . GLY A 1 219 ? 20.251 -11.505 -3.461 1.00 42.66 219 GLY A C 1
ATOM 1620 O O . GLY A 1 219 ? 20.610 -12.664 -3.619 1.00 42.66 219 GLY A O 1
ATOM 1621 N N . ALA A 1 220 ? 20.208 -10.719 -4.538 1.00 33.69 220 ALA A N 1
ATOM 1622 C CA . ALA A 1 220 ? 21.452 -10.057 -4.954 1.00 33.69 220 ALA A CA 1
ATOM 1623 C C . ALA A 1 220 ? 21.809 -8.822 -4.132 1.00 33.69 220 ALA A C 1
ATOM 1625 O O . ALA A 1 220 ? 20.873 -8.019 -3.855 1.00 33.69 220 ALA A O 1
#

Secondary structure (DSSP, 8-state):
-----------------SS-TTT---------TT---TTEEEETTTTEEEETT--TTSTT--EEETTTTEEEPPPPHHHHHHHTSSS--HHHHHHHHHHHHHHHHHHHHSTT-GGGHHHHHHH-TTSSPPP--HHHHTT-TT-SSPPTTHHHHHHHIIIIIIS-GGG-SSHHHHHHHIIIIIS-PPP---THHHHHTTS----------SSS-----S--

Foldseek 3Di:
DDDDDDDDDDDDDDDDDDPDVVVPPPCPPCPPLQDDPPQWAQQPQVSDTHGHQAQCVRPQQRHRQPVSSYGHGDQDVQLCLQQVDDNGDPLQSVLSNQLVVQLVVLCVVCVFLAALSSLCLSQPPPHSHDDLPQCRNQVNVVHPDGDPPNSQLSVLCCVVRRVCSVVDRGSVSSVLCSCCQSSVHDPPPPCVVVVVVVPDDDDDDDDDPPPSPPDSDDDD

pLDDT: mean 76.55, std 18.56, range [33.69, 95.88]

Sequence (220 aa):
MALMRRTRAVAGILTFCVVDPTSCGIAVSGRALSSCADNETFCESLNFCLPGDDCSTCFDYPQFNKELRRCTPAPVQFATDFCGGGALSVACQNYATQMHNCMSTCGSLHPTGAGGEFINCVTASDSSCPLTICEQACGCIGEPACSEPCMGHCTKFRDDVLRKPERFKTRGAVAAYVNRCVFGKKPKRHSFLEKMATGRTTGRRHANEADMEGPCGDGA